Protein AF-A0A9P6JUE9-F1 (afdb_monomer_lite)

Sequence (230 aa):
MEAYFPLVAKSKSNTGKDTQETATQKRSSVTLTKSLATIDITMPQSLRSSLPSSVEVEDVAIQLLKTLSNPKNPITHSDIADRTQHYVAFSRGHQEAEERIDHTKYMAHREAKLKVQRDNIKSSESSNNQVLSGVKAYINGYLESTTDIEMKRVVTEGGGQIIGYPSSQCTHIITSRCLSGSKTHKMLTMKPSKVKVVKPDWVFDSLAKGKRQPERSYSLLRSRSTSDLY

pLDDT: mean 70.29, std 21.34, range [27.97, 94.94]

Organism: NCBI:txid179855

Secondary structure (DSSP, 8-state):
----------PPP-------------------------------GGGTTS--S---HHHHHHHHHHTTTSTT-TTTS--HHHHS-----TTS-S---SS---HHHHHHHHHHHHHHHHHHHHTT------TTTT-EEEE-S--SSS-HHHHHHHHHHTT-EEESS--TT--EEE-SSPPPHHHHHHHHHSTT---EEE-THHHHHHHHTTSPPPGGGGBSS----TTTT-

InterPro domains:
  IPR001357 BRCT domain [PF00533] (130-207)
  IPR001357 BRCT domain [PS50172] (127-220)
  IPR001357 BRCT domain [SM00292] (129-210)
  IPR036420 BRCT domain superfamily [G3DSA:3.40.50.10190] (109-221)
  IPR036420 BRCT domain superfamily [SSF52113] (125-220)

Structure (mmCIF, N/CA/C/O backbone):
data_AF-A0A9P6JUE9-F1
#
_entry.id   AF-A0A9P6JUE9-F1
#
loop_
_atom_site.group_PDB
_atom_site.id
_atom_site.type_symbol
_atom_site.label_atom_id
_atom_site.label_alt_id
_atom_site.label_comp_id
_atom_site.label_asym_id
_atom_site.label_entity_id
_atom_site.label_seq_id
_atom_site.pdbx_PDB_ins_code
_atom_site.Cartn_x
_atom_site.Cartn_y
_atom_site.Cartn_z
_atom_site.occupancy
_atom_site.B_iso_or_equiv
_atom_site.auth_seq_id
_atom_site.auth_comp_id
_atom_site.auth_asym_id
_atom_site.auth_atom_id
_atom_site.pdbx_PDB_model_num
ATOM 1 N N . MET A 1 1 ? -9.098 42.599 -35.333 1.00 38.12 1 MET A N 1
ATOM 2 C CA . MET A 1 1 ? -8.549 42.209 -36.648 1.00 38.12 1 MET A CA 1
ATOM 3 C C . MET A 1 1 ? -8.170 40.746 -36.570 1.00 38.12 1 MET A C 1
ATOM 5 O O . MET A 1 1 ? -7.679 40.312 -35.537 1.00 38.12 1 MET A O 1
ATOM 9 N N . GLU A 1 2 ? -8.573 40.008 -37.590 1.00 39.41 2 GLU A N 1
ATOM 10 C CA . GLU A 1 2 ? -8.948 38.594 -37.576 1.00 39.41 2 GLU A CA 1
ATOM 11 C C . GLU A 1 2 ? -7.783 37.615 -37.374 1.00 39.41 2 GLU A C 1
ATOM 13 O O . GLU A 1 2 ? -6.668 37.834 -37.840 1.00 39.41 2 GLU A O 1
ATOM 18 N N . ALA A 1 3 ? -8.073 36.506 -36.688 1.00 41.47 3 ALA A N 1
ATOM 19 C CA . ALA A 1 3 ? -7.179 35.365 -36.553 1.00 41.47 3 ALA A CA 1
ATOM 20 C C . ALA A 1 3 ? -7.265 34.488 -37.813 1.00 41.47 3 ALA A C 1
ATOM 22 O O . ALA A 1 3 ? -8.320 33.932 -38.118 1.00 41.47 3 ALA A O 1
ATOM 23 N N . TYR A 1 4 ? -6.150 34.349 -38.528 1.00 37.19 4 TYR A N 1
ATOM 24 C CA . TYR A 1 4 ? -6.032 33.483 -39.698 1.00 37.19 4 TYR A CA 1
ATOM 25 C C . TYR A 1 4 ? -5.532 32.096 -39.267 1.00 37.19 4 TYR A C 1
ATOM 27 O O . TYR A 1 4 ? -4.354 31.917 -38.963 1.00 37.19 4 TYR A O 1
ATOM 35 N N . PHE A 1 5 ? -6.429 31.108 -39.227 1.00 38.38 5 PHE A N 1
ATOM 36 C CA . PHE A 1 5 ? -6.071 29.691 -39.117 1.00 38.38 5 PHE A CA 1
ATOM 37 C C . PHE A 1 5 ? -6.138 29.046 -40.509 1.00 38.38 5 PHE A C 1
ATOM 39 O O . PHE A 1 5 ? -7.201 29.089 -41.133 1.00 38.38 5 PHE A O 1
ATOM 46 N N . PRO A 1 6 ? -5.067 28.410 -41.016 1.00 41.56 6 PRO A N 1
ATOM 47 C CA . PRO A 1 6 ? -5.156 27.644 -42.251 1.00 41.56 6 PRO A CA 1
ATOM 48 C C . PRO A 1 6 ? -5.877 26.308 -42.011 1.00 41.56 6 PRO A C 1
ATOM 50 O O . PRO A 1 6 ? -5.474 25.488 -41.184 1.00 41.56 6 PRO A O 1
ATOM 53 N N . LEU A 1 7 ? -6.955 26.093 -42.767 1.00 42.59 7 LEU A N 1
ATOM 54 C CA . LEU A 1 7 ? -7.705 24.842 -42.841 1.00 42.59 7 LEU A CA 1
ATOM 55 C C . LEU A 1 7 ? -6.865 23.768 -43.550 1.00 42.59 7 LEU A C 1
ATOM 57 O O . LEU A 1 7 ? -6.598 23.875 -44.745 1.00 42.59 7 LEU A O 1
ATOM 61 N N . VAL A 1 8 ? -6.494 22.703 -42.838 1.00 40.53 8 VAL A N 1
ATOM 62 C CA . VAL 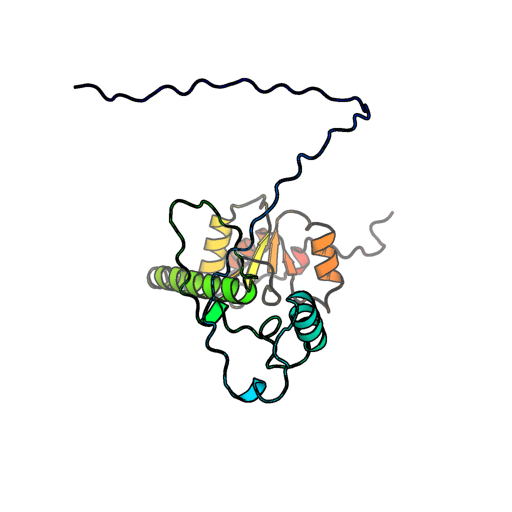A 1 8 ? -5.954 21.480 -43.451 1.00 40.53 8 VAL A CA 1
ATOM 63 C C . VAL A 1 8 ? -7.107 20.508 -43.692 1.00 40.53 8 VAL A C 1
ATOM 65 O O . VAL A 1 8 ? -7.786 20.074 -42.759 1.00 40.53 8 VAL A O 1
ATOM 68 N N . ALA A 1 9 ? -7.347 20.181 -44.961 1.00 41.25 9 ALA A N 1
ATOM 69 C CA . ALA A 1 9 ? -8.381 19.246 -45.384 1.00 41.25 9 ALA A CA 1
ATOM 70 C C . ALA A 1 9 ? -8.082 17.812 -44.904 1.00 41.25 9 ALA A C 1
ATOM 72 O O . ALA A 1 9 ? -6.972 17.302 -45.054 1.00 41.25 9 ALA A O 1
ATOM 73 N N . LYS A 1 10 ? -9.100 17.134 -44.359 1.00 37.81 10 LYS A N 1
ATOM 74 C CA . LYS A 1 10 ? -9.054 15.702 -44.026 1.00 37.81 10 LYS A CA 1
ATOM 75 C C . LYS A 1 10 ? -9.158 14.861 -45.300 1.00 37.81 10 LYS A C 1
ATOM 77 O O . LYS A 1 10 ? -10.208 14.838 -45.938 1.00 37.81 10 LYS A O 1
ATOM 82 N N . SER A 1 11 ? -8.107 14.109 -45.613 1.00 33.41 11 SER A N 1
ATOM 83 C CA . SER A 1 11 ? -8.186 12.982 -46.548 1.00 33.41 11 SER A CA 1
ATOM 84 C C . SER A 1 11 ? -8.764 11.758 -45.824 1.00 33.41 11 SER A C 1
ATOM 86 O O . SER A 1 11 ? -8.334 11.414 -44.721 1.00 33.41 11 SER A O 1
ATOM 88 N N . LYS A 1 12 ? -9.785 11.147 -46.432 1.00 34.94 12 LYS A N 1
ATOM 89 C CA . LYS A 1 12 ? -10.570 10.026 -45.903 1.00 34.94 12 LYS A CA 1
ATOM 90 C C . LYS A 1 12 ? -9.743 8.737 -45.849 1.00 34.94 12 LYS A C 1
ATOM 92 O O . LYS A 1 12 ? -9.004 8.419 -46.773 1.00 34.94 12 LYS A O 1
ATOM 97 N N . SER A 1 13 ? -9.948 7.976 -44.779 1.00 36.62 13 SER A N 1
ATOM 98 C CA . SER A 1 13 ? -9.553 6.574 -44.655 1.00 36.62 13 SER A CA 1
ATOM 99 C C . SER A 1 13 ? -10.200 5.726 -45.749 1.00 36.62 13 SER A C 1
ATOM 101 O O . SER A 1 13 ? -11.409 5.848 -45.956 1.00 36.62 13 SER A O 1
ATOM 103 N N . ASN A 1 14 ? -9.442 4.809 -46.355 1.00 30.34 14 ASN A N 1
ATOM 104 C CA . ASN A 1 14 ? -10.036 3.663 -47.030 1.00 30.34 14 ASN A CA 1
ATOM 105 C C . ASN A 1 14 ? -9.473 2.358 -46.462 1.00 30.34 14 ASN A C 1
ATOM 107 O O . ASN A 1 14 ? -8.275 2.088 -46.503 1.00 30.34 14 ASN A O 1
ATOM 111 N N . THR A 1 15 ? -10.386 1.594 -45.880 1.00 34.06 15 THR A N 1
ATOM 112 C CA . THR A 1 15 ? -10.268 0.206 -45.447 1.00 34.06 15 THR A CA 1
ATOM 113 C C . THR A 1 15 ? -10.550 -0.707 -46.637 1.00 34.06 15 THR A C 1
ATOM 115 O O . THR A 1 15 ? -11.583 -0.543 -47.280 1.00 34.06 15 THR A O 1
ATOM 118 N N . GLY A 1 16 ? -9.710 -1.709 -46.892 1.00 30.98 16 GLY A N 1
ATOM 119 C CA . GLY A 1 16 ? -10.031 -2.770 -47.851 1.00 30.98 16 GLY A CA 1
ATOM 120 C C . GLY A 1 16 ? -8.855 -3.704 -48.097 1.00 30.98 16 GLY A C 1
ATOM 121 O O . GLY A 1 16 ? -7.767 -3.246 -48.417 1.00 30.98 16 GLY A O 1
ATOM 122 N N . LYS A 1 17 ? -9.087 -4.994 -47.867 1.00 31.86 17 LYS A N 1
ATOM 123 C CA . LYS A 1 17 ? -8.131 -6.104 -47.854 1.00 31.86 17 LYS A CA 1
ATOM 124 C C . LYS A 1 17 ? -7.875 -6.708 -49.244 1.00 31.86 17 LYS A C 1
ATOM 126 O O . LYS A 1 17 ? -8.715 -6.589 -50.127 1.00 31.86 17 LYS A O 1
ATOM 131 N N . ASP A 1 18 ? -6.767 -7.454 -49.284 1.00 30.94 18 ASP A N 1
ATOM 132 C CA . ASP A 1 18 ? -6.418 -8.620 -50.115 1.00 30.94 18 ASP A CA 1
ATOM 133 C C . ASP A 1 18 ? -6.189 -8.433 -51.623 1.00 30.94 18 ASP A C 1
ATOM 135 O O . ASP A 1 18 ? -7.111 -8.185 -52.392 1.00 30.94 18 ASP A O 1
ATOM 139 N N . THR A 1 19 ? -4.954 -8.700 -52.073 1.00 27.97 19 THR A N 1
ATOM 140 C CA . THR A 1 19 ? -4.580 -9.900 -52.862 1.00 27.97 19 THR A CA 1
ATOM 141 C C . THR A 1 19 ? -3.086 -9.835 -53.222 1.00 27.97 19 THR A C 1
ATOM 143 O O . THR A 1 19 ? -2.543 -8.767 -53.492 1.00 27.97 19 THR A O 1
ATOM 146 N N . GLN A 1 20 ? -2.405 -10.982 -53.156 1.00 41.38 20 GLN A N 1
ATOM 147 C CA . GLN A 1 20 ? -1.007 -11.161 -53.551 1.00 41.38 20 GLN A CA 1
ATOM 148 C C . GLN A 1 20 ? -0.834 -10.984 -55.063 1.00 41.38 20 GLN A C 1
ATOM 150 O O . GLN A 1 20 ? -1.512 -11.659 -55.828 1.00 41.38 20 GLN A O 1
ATOM 155 N N . GLU A 1 21 ? 0.148 -10.187 -55.482 1.00 28.33 21 GLU A N 1
ATOM 156 C CA . GLU A 1 21 ? 0.751 -10.330 -56.806 1.00 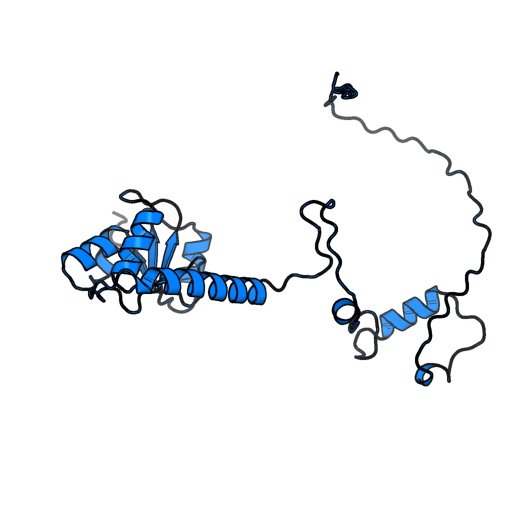28.33 21 GLU A CA 1
ATOM 157 C C . GLU A 1 21 ? 2.232 -9.938 -56.766 1.00 28.33 21 GLU A C 1
ATOM 159 O O . GLU A 1 21 ? 2.641 -8.898 -56.248 1.00 28.33 21 GLU A O 1
ATOM 164 N N . THR A 1 22 ? 3.049 -10.852 -57.272 1.00 40.03 22 THR A N 1
ATOM 165 C CA . THR A 1 22 ? 4.491 -10.747 -57.454 1.00 40.03 22 THR A CA 1
ATOM 166 C C . THR A 1 22 ? 4.815 -9.732 -58.546 1.00 40.03 22 THR A C 1
ATOM 168 O O . THR A 1 22 ? 4.424 -9.934 -59.692 1.00 40.03 22 THR A O 1
ATOM 171 N N . ALA A 1 23 ? 5.597 -8.696 -58.239 1.00 29.95 23 ALA A N 1
ATOM 172 C CA . ALA A 1 23 ? 6.206 -7.861 -59.269 1.00 29.95 23 ALA A CA 1
ATOM 173 C C . ALA A 1 23 ? 7.561 -7.304 -58.818 1.00 29.95 23 ALA A C 1
ATOM 175 O O . ALA A 1 23 ? 7.691 -6.472 -57.923 1.00 29.95 23 ALA A O 1
ATOM 176 N N . THR A 1 24 ? 8.580 -7.807 -59.495 1.00 42.56 24 THR A N 1
ATOM 177 C CA . THR A 1 24 ? 9.963 -7.354 -59.569 1.00 42.56 24 THR A CA 1
ATOM 178 C C . THR A 1 24 ? 10.031 -5.848 -59.851 1.00 42.56 24 THR A C 1
ATOM 180 O O . THR A 1 24 ? 9.585 -5.397 -60.905 1.00 42.56 24 THR A O 1
ATOM 183 N N . GLN A 1 25 ? 10.654 -5.061 -58.968 1.00 35.97 25 GLN A N 1
ATOM 184 C CA . GLN A 1 25 ? 11.041 -3.680 -59.275 1.00 35.97 25 GLN A CA 1
ATOM 185 C C . GLN A 1 25 ? 12.538 -3.462 -59.045 1.00 35.97 25 GLN A C 1
ATOM 187 O O . GLN A 1 25 ? 13.071 -3.611 -57.947 1.00 35.97 25 GLN A O 1
ATOM 192 N N . LYS A 1 26 ? 13.202 -3.129 -60.158 1.00 31.34 26 LYS A N 1
ATOM 193 C CA . LYS A 1 26 ? 14.599 -2.711 -60.296 1.00 31.34 26 LYS A CA 1
ATOM 194 C C . LYS A 1 26 ? 14.987 -1.701 -59.213 1.00 31.34 26 LYS A C 1
ATOM 196 O O . LYS A 1 26 ? 14.487 -0.579 -59.203 1.00 31.34 26 LYS A O 1
ATOM 201 N N . ARG A 1 27 ? 15.954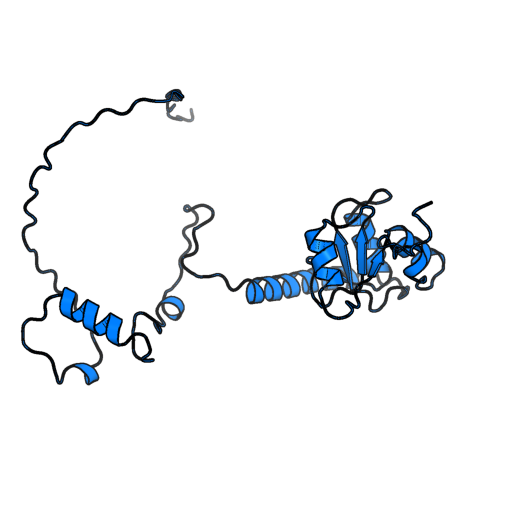 -2.067 -58.369 1.00 30.05 27 ARG A N 1
ATOM 202 C CA . ARG A 1 27 ? 16.708 -1.102 -57.562 1.00 30.05 27 ARG A CA 1
ATOM 203 C C . ARG A 1 27 ? 17.651 -0.328 -58.480 1.00 30.05 27 ARG A C 1
ATOM 205 O O . ARG A 1 27 ? 18.565 -0.900 -59.068 1.00 30.05 27 ARG A O 1
ATOM 212 N N . SER A 1 28 ? 17.414 0.972 -58.584 1.00 31.19 28 SER A N 1
ATOM 213 C CA . SER A 1 28 ? 18.362 1.954 -59.097 1.00 31.19 28 SER A CA 1
ATOM 214 C C . SER A 1 28 ? 19.638 1.923 -58.253 1.00 31.19 28 SER A C 1
ATOM 216 O O . SER A 1 28 ? 19.590 2.111 -57.036 1.00 31.19 28 SER A O 1
ATOM 218 N N . SER A 1 29 ? 20.775 1.677 -58.897 1.00 31.64 29 SER A N 1
ATOM 219 C CA . SER A 1 29 ? 22.102 1.765 -58.296 1.00 31.64 29 SER A CA 1
ATOM 220 C C . SER A 1 29 ? 22.415 3.218 -57.940 1.00 31.64 29 SER A C 1
ATOM 222 O O . SER A 1 29 ? 22.657 4.036 -58.827 1.00 31.64 29 SER A O 1
ATOM 224 N N . VAL A 1 30 ? 22.409 3.539 -56.648 1.00 30.97 30 VAL A N 1
ATOM 225 C CA . VAL A 1 30 ? 22.961 4.796 -56.133 1.00 30.97 30 VAL A CA 1
ATOM 226 C C . VAL A 1 30 ? 24.396 4.515 -55.709 1.00 30.97 30 VAL A C 1
ATOM 228 O O . VAL A 1 30 ? 24.647 3.850 -54.707 1.00 30.97 30 VAL A O 1
ATOM 231 N N . THR A 1 31 ? 25.336 4.985 -56.520 1.00 28.39 31 THR A N 1
ATOM 232 C CA . THR A 1 31 ? 26.769 4.944 -56.236 1.00 28.39 31 THR A CA 1
ATOM 233 C C . THR A 1 31 ? 27.071 5.943 -55.123 1.00 28.39 31 THR A C 1
ATOM 235 O O . THR A 1 31 ? 26.999 7.151 -55.338 1.00 28.39 31 THR A O 1
ATOM 238 N N . LEU A 1 32 ? 27.385 5.451 -53.924 1.00 30.41 32 LEU A N 1
ATOM 239 C CA . LEU A 1 32 ? 27.807 6.297 -52.811 1.00 30.41 32 LEU A CA 1
ATOM 240 C C . LEU A 1 32 ? 29.303 6.605 -52.968 1.00 30.41 32 LEU A C 1
ATOM 242 O O . LEU A 1 32 ? 30.157 5.732 -52.815 1.00 30.41 32 LEU A O 1
ATOM 246 N N . THR A 1 33 ? 29.628 7.847 -53.311 1.00 33.12 33 THR A N 1
ATOM 247 C CA . THR A 1 33 ? 31.005 8.347 -53.342 1.00 33.12 33 THR A CA 1
ATOM 248 C C . THR A 1 33 ? 31.560 8.421 -51.918 1.00 33.12 33 THR A C 1
ATOM 250 O O . THR A 1 33 ? 30.966 9.075 -51.060 1.00 33.12 33 THR A O 1
ATOM 253 N N . LYS A 1 34 ? 32.702 7.766 -51.665 1.00 36.50 34 LYS A N 1
ATOM 254 C CA . LYS A 1 34 ? 33.455 7.840 -50.401 1.00 36.50 34 LYS A CA 1
ATOM 255 C C . LYS A 1 34 ? 33.811 9.300 -50.084 1.00 36.50 34 LYS A C 1
ATOM 257 O O . LYS A 1 34 ? 34.663 9.880 -50.750 1.00 36.50 34 LYS A O 1
ATOM 262 N N . SER A 1 35 ? 33.201 9.864 -49.044 1.00 35.00 35 SER A N 1
ATOM 263 C CA . SER A 1 35 ? 33.691 11.069 -48.371 1.00 35.00 35 SER A CA 1
ATOM 264 C C . SER A 1 35 ? 34.222 10.658 -46.999 1.00 35.00 35 SER A C 1
ATOM 266 O O . SER A 1 35 ? 33.475 10.172 -46.151 1.00 35.00 35 SER A O 1
ATOM 268 N N . LEU A 1 36 ? 35.539 10.774 -46.825 1.00 39.53 36 LEU A N 1
ATOM 269 C CA . LEU A 1 36 ? 36.237 10.580 -45.557 1.00 39.53 36 LEU A CA 1
ATOM 270 C C . LEU A 1 36 ? 35.955 11.787 -44.657 1.00 39.53 36 LEU A C 1
ATOM 272 O O . LEU A 1 36 ? 36.619 12.813 -44.768 1.00 39.53 36 LEU A O 1
ATOM 276 N N . ALA A 1 37 ? 34.981 11.661 -43.760 1.00 33.22 37 ALA A N 1
ATOM 277 C CA . ALA A 1 37 ? 34.926 12.498 -42.572 1.00 33.22 37 ALA A CA 1
ATOM 278 C C . ALA A 1 37 ? 35.664 11.759 -41.450 1.00 33.22 37 ALA A C 1
ATOM 280 O O . ALA A 1 37 ? 35.142 10.812 -40.861 1.00 33.22 37 ALA A O 1
ATOM 281 N N . THR A 1 38 ? 36.905 12.167 -41.191 1.00 32.31 38 THR A N 1
ATOM 282 C CA . THR A 1 38 ? 37.666 11.749 -40.012 1.00 32.31 38 THR A CA 1
ATOM 283 C C . THR A 1 38 ? 36.948 12.278 -38.774 1.00 32.31 38 THR A C 1
ATOM 285 O O . THR A 1 38 ? 36.953 13.477 -38.509 1.00 32.31 38 THR A O 1
ATOM 288 N N . ILE A 1 39 ? 36.291 11.390 -38.032 1.00 34.47 39 ILE A N 1
ATOM 289 C CA . ILE A 1 39 ? 35.815 11.681 -36.682 1.00 34.47 39 ILE A CA 1
ATOM 290 C C . ILE A 1 39 ? 36.990 11.367 -35.757 1.00 34.47 39 ILE A C 1
ATOM 292 O O . ILE A 1 39 ? 37.324 10.198 -35.562 1.00 34.47 39 ILE A O 1
ATOM 296 N N . ASP A 1 40 ? 37.630 12.402 -35.214 1.00 31.36 40 ASP A N 1
ATOM 297 C CA . ASP A 1 40 ? 38.671 12.255 -34.195 1.00 31.36 40 ASP A CA 1
ATOM 298 C C . ASP A 1 40 ? 38.038 11.781 -32.883 1.00 31.36 40 ASP A C 1
ATOM 300 O O . ASP A 1 40 ? 37.674 12.552 -31.994 1.00 31.36 40 ASP A O 1
ATOM 304 N N . ILE A 1 41 ? 37.876 10.466 -32.768 1.00 37.44 41 ILE A N 1
ATOM 305 C CA . ILE A 1 41 ? 37.568 9.819 -31.502 1.00 37.44 41 ILE A CA 1
ATOM 306 C C . ILE A 1 41 ? 38.897 9.663 -30.763 1.00 37.44 41 ILE A C 1
ATOM 308 O O . ILE A 1 41 ? 39.667 8.740 -31.034 1.00 37.44 41 ILE A O 1
ATOM 312 N N . THR A 1 42 ? 39.182 10.572 -29.829 1.00 35.28 42 THR A N 1
ATOM 313 C CA . THR A 1 42 ? 40.326 10.454 -28.914 1.00 35.28 42 THR A CA 1
ATOM 314 C C . THR A 1 42 ? 40.155 9.206 -28.046 1.00 35.28 42 THR A C 1
ATOM 316 O O . THR A 1 42 ? 39.509 9.227 -27.000 1.00 35.28 42 THR A O 1
ATOM 319 N N . MET A 1 43 ? 40.717 8.093 -28.514 1.00 40.03 43 MET A N 1
ATOM 320 C CA . MET A 1 43 ? 40.795 6.818 -27.805 1.00 40.03 43 MET A CA 1
ATOM 321 C C . MET A 1 43 ? 41.985 6.823 -26.832 1.00 40.03 43 MET A C 1
ATOM 323 O O . MET A 1 43 ? 43.053 7.343 -27.173 1.00 40.03 43 MET A O 1
ATOM 327 N N . PRO A 1 44 ? 41.853 6.238 -25.627 1.00 42.75 44 PRO A N 1
ATOM 328 C CA . PRO A 1 44 ? 42.959 6.146 -24.681 1.00 42.75 44 PRO A CA 1
ATOM 329 C C . PRO A 1 44 ? 44.114 5.323 -25.277 1.00 42.75 44 PRO A C 1
ATOM 331 O O . PRO A 1 44 ? 43.923 4.223 -25.794 1.00 42.75 44 PRO A O 1
ATOM 334 N N . GLN A 1 45 ? 45.333 5.863 -25.181 1.00 48.75 45 GLN A N 1
ATOM 335 C CA . GLN A 1 45 ? 46.550 5.363 -25.845 1.00 48.75 45 GLN A CA 1
ATOM 336 C C . GLN A 1 45 ? 46.930 3.903 -25.520 1.00 48.75 45 GLN A C 1
ATOM 338 O O . GLN A 1 45 ? 47.736 3.310 -26.235 1.00 48.75 45 GLN A O 1
ATOM 343 N N . SER A 1 46 ? 46.347 3.295 -24.484 1.00 44.81 46 SER A N 1
ATOM 344 C CA . SER A 1 46 ? 46.696 1.949 -24.011 1.00 44.81 46 SER A CA 1
ATOM 345 C C . SER A 1 46 ? 46.240 0.798 -24.918 1.00 44.81 46 SER A C 1
ATOM 347 O O . SER A 1 46 ? 46.624 -0.341 -24.669 1.00 44.81 46 SER A O 1
ATOM 349 N N . LEU A 1 47 ? 45.472 1.074 -25.979 1.00 46.03 47 LEU A N 1
ATOM 350 C CA . LEU A 1 47 ? 45.060 0.089 -26.994 1.00 46.03 47 LEU A CA 1
ATOM 351 C C . LEU A 1 47 ? 45.764 0.272 -28.353 1.00 46.03 47 LEU A C 1
ATOM 353 O O . LEU A 1 47 ? 45.481 -0.460 -29.297 1.00 46.03 47 LEU A O 1
ATOM 357 N N . ARG A 1 48 ? 46.683 1.241 -28.477 1.00 46.19 48 ARG A N 1
ATOM 358 C CA . ARG A 1 48 ? 47.276 1.627 -29.771 1.00 46.19 48 ARG A CA 1
ATOM 359 C C . ARG A 1 48 ? 48.478 0.775 -30.197 1.00 46.19 48 ARG A C 1
ATOM 361 O O . ARG A 1 48 ? 48.937 0.911 -31.325 1.00 46.19 48 ARG A O 1
ATOM 368 N N . SER A 1 49 ? 49.007 -0.086 -29.328 1.00 43.41 49 SER A N 1
ATOM 369 C CA . SER A 1 49 ? 50.271 -0.796 -29.580 1.00 43.41 49 SER A CA 1
ATOM 370 C C . SER A 1 49 ? 50.157 -2.044 -30.462 1.00 43.41 49 SER A C 1
ATOM 372 O O . SER A 1 49 ? 51.173 -2.685 -30.718 1.00 43.41 49 SER A O 1
ATOM 374 N N . SER A 1 50 ? 48.972 -2.390 -30.970 1.00 53.59 50 SER A N 1
ATOM 375 C CA . SER A 1 50 ? 48.835 -3.548 -31.856 1.00 53.59 50 SER A CA 1
ATOM 376 C C . SER A 1 50 ? 47.675 -3.432 -32.850 1.00 53.59 50 SER A C 1
ATOM 378 O O . SER A 1 50 ? 46.725 -4.192 -32.720 1.00 53.59 50 SER A O 1
ATOM 380 N N . LEU A 1 51 ? 47.717 -2.533 -33.843 1.00 46.47 51 LEU A N 1
ATOM 381 C CA . LEU A 1 51 ? 46.932 -2.719 -35.080 1.00 46.47 51 LEU A CA 1
ATOM 382 C C . LEU A 1 51 ? 47.616 -2.085 -36.319 1.00 46.47 51 LEU A C 1
ATOM 384 O O . LEU A 1 51 ? 48.189 -1.000 -36.202 1.00 46.47 51 LEU A O 1
ATOM 388 N N . PRO A 1 52 ? 47.569 -2.757 -37.491 1.00 51.69 52 PRO A N 1
ATOM 389 C CA . PRO A 1 52 ? 48.137 -2.297 -38.763 1.00 51.69 52 PRO A CA 1
ATOM 390 C C . PRO A 1 52 ? 47.273 -1.234 -39.476 1.00 51.69 52 PRO A C 1
ATOM 392 O O . PRO A 1 52 ? 46.122 -0.996 -39.127 1.00 51.69 52 PRO A O 1
ATOM 395 N N . SER A 1 53 ? 47.853 -0.588 -40.492 1.00 58.22 53 SER A N 1
ATOM 396 C CA . SER A 1 53 ? 47.452 0.693 -41.112 1.00 58.22 53 SER A CA 1
ATOM 397 C C . SER A 1 53 ? 46.160 0.725 -41.952 1.00 58.22 53 SER A C 1
ATOM 399 O O . SER A 1 53 ? 45.846 1.759 -42.543 1.00 58.22 53 SER A O 1
ATOM 401 N N . SER A 1 54 ? 45.377 -0.349 -42.004 1.00 60.03 54 SER A N 1
ATOM 402 C CA . SER A 1 54 ? 44.020 -0.329 -42.563 1.00 60.03 54 SER A CA 1
ATOM 403 C C . SER A 1 54 ? 43.219 -1.452 -41.930 1.00 60.03 54 SER A C 1
ATOM 405 O O . SER A 1 54 ? 43.554 -2.620 -42.102 1.00 60.03 54 SER A O 1
ATOM 407 N N . VAL A 1 55 ? 42.205 -1.089 -41.151 1.00 58.47 55 VAL A N 1
ATOM 408 C CA . VAL A 1 55 ? 41.311 -2.041 -40.494 1.00 58.47 55 VAL A CA 1
ATOM 409 C C . VAL A 1 55 ? 39.928 -1.769 -41.054 1.00 58.47 55 VAL A C 1
ATOM 411 O O . VAL A 1 55 ? 39.394 -0.672 -40.876 1.00 58.47 55 VAL A O 1
ATOM 414 N N . GLU A 1 56 ? 39.383 -2.739 -41.780 1.00 70.25 56 GLU A N 1
ATOM 415 C CA . GLU A 1 56 ? 38.015 -2.669 -42.279 1.00 70.25 56 GLU A CA 1
ATOM 416 C C . GLU A 1 56 ? 37.057 -2.584 -41.080 1.00 70.25 56 GLU A C 1
ATOM 418 O O . GLU A 1 56 ? 37.265 -3.212 -40.038 1.00 70.25 56 GLU A O 1
ATOM 423 N N . VAL A 1 57 ? 36.006 -1.769 -41.197 1.00 69.75 57 VAL A N 1
ATOM 424 C CA . VAL A 1 57 ? 35.072 -1.468 -40.090 1.00 69.75 57 VAL A CA 1
ATOM 425 C C . VAL A 1 57 ? 34.429 -2.747 -39.525 1.00 69.75 57 VAL A C 1
ATOM 427 O O . VAL A 1 57 ? 34.100 -2.821 -38.339 1.00 69.75 57 VAL A O 1
ATOM 430 N N . GLU A 1 58 ? 34.308 -3.778 -40.362 1.00 71.50 58 GLU A N 1
ATOM 431 C CA . GLU A 1 58 ? 33.802 -5.104 -40.008 1.00 71.50 58 GLU A CA 1
ATOM 432 C C . GLU A 1 58 ? 34.717 -5.841 -39.020 1.00 71.50 58 GLU A C 1
ATOM 434 O O . GLU A 1 58 ? 34.226 -6.416 -38.047 1.00 71.50 58 GLU A O 1
ATOM 439 N N . ASP A 1 59 ? 36.039 -5.755 -39.185 1.00 76.56 59 ASP A N 1
ATOM 440 C CA . ASP A 1 59 ? 37.000 -6.421 -38.299 1.00 76.56 59 ASP A CA 1
ATOM 441 C C . ASP A 1 59 ? 36.995 -5.798 -36.901 1.00 76.56 59 ASP A C 1
ATOM 443 O O . ASP A 1 59 ? 37.029 -6.507 -35.889 1.00 76.56 59 ASP A O 1
ATOM 447 N N . VAL A 1 60 ? 36.853 -4.470 -36.831 1.00 79.31 60 VAL A N 1
ATOM 448 C CA . VAL A 1 60 ? 36.688 -3.742 -35.565 1.00 79.31 60 VAL A CA 1
ATOM 449 C C . VAL A 1 60 ? 35.398 -4.171 -34.864 1.00 79.31 60 VAL A C 1
ATOM 451 O O . VAL A 1 60 ? 35.413 -4.455 -33.664 1.00 79.31 60 VAL A O 1
ATOM 454 N N . ALA A 1 61 ? 34.285 -4.270 -35.598 1.00 81.19 61 ALA A N 1
ATOM 455 C CA . ALA A 1 61 ? 33.003 -4.701 -35.044 1.00 81.19 61 ALA A CA 1
ATOM 456 C C . ALA A 1 61 ? 33.061 -6.147 -34.519 1.00 81.19 61 ALA A C 1
ATOM 458 O O . ALA A 1 61 ? 32.614 -6.427 -33.404 1.00 81.19 61 ALA A O 1
ATOM 459 N N . ILE A 1 62 ? 33.677 -7.061 -35.272 1.00 82.88 62 ILE A N 1
ATOM 460 C CA . ILE A 1 62 ? 33.866 -8.459 -34.863 1.00 82.88 62 ILE A CA 1
ATOM 461 C C . ILE A 1 62 ? 34.748 -8.543 -33.609 1.00 82.88 62 ILE A C 1
ATOM 463 O O . ILE A 1 62 ? 34.463 -9.320 -32.694 1.00 82.88 62 ILE A O 1
ATOM 467 N N . GLN A 1 63 ? 35.806 -7.739 -33.528 1.00 81.81 63 GLN A N 1
ATOM 468 C CA . GLN A 1 63 ? 36.700 -7.714 -32.372 1.00 81.81 63 GLN A CA 1
ATOM 469 C C . GLN A 1 63 ? 36.028 -7.125 -31.120 1.00 81.81 63 GLN A C 1
ATOM 471 O O . GLN A 1 63 ? 36.242 -7.623 -30.009 1.00 81.81 63 GLN A O 1
ATOM 476 N N . LEU A 1 64 ? 35.143 -6.139 -31.285 1.00 79.12 64 LEU A N 1
ATOM 477 C CA . LEU A 1 64 ? 34.306 -5.612 -30.204 1.00 79.12 64 LEU A CA 1
ATOM 478 C C . LEU A 1 64 ? 33.291 -6.650 -29.701 1.00 79.12 64 LEU A C 1
ATOM 480 O O . LEU A 1 64 ? 33.133 -6.816 -28.492 1.00 79.12 64 LEU A O 1
ATOM 484 N N . LEU A 1 65 ? 32.663 -7.416 -30.596 1.00 83.94 65 LEU A N 1
ATOM 485 C CA . LEU A 1 65 ? 31.735 -8.492 -30.219 1.00 83.94 65 LEU A CA 1
ATOM 486 C C . LEU A 1 65 ? 32.436 -9.674 -29.526 1.00 83.94 65 LEU A C 1
ATOM 488 O O . LEU A 1 65 ? 31.840 -10.353 -28.693 1.00 83.94 65 LEU A O 1
ATOM 492 N N . LYS A 1 66 ? 33.722 -9.910 -29.801 1.00 86.44 66 LYS A N 1
ATOM 493 C CA . LYS A 1 66 ? 34.512 -10.941 -29.102 1.00 86.44 66 LYS A CA 1
ATOM 494 C C . LYS A 1 66 ? 34.858 -10.569 -27.660 1.00 86.44 66 LYS A C 1
ATOM 496 O O . LYS A 1 66 ? 35.177 -11.446 -26.863 1.00 86.44 66 LYS A O 1
ATOM 501 N N . THR A 1 67 ? 34.799 -9.287 -27.305 1.00 85.75 67 THR A N 1
ATOM 502 C CA . THR A 1 67 ? 35.232 -8.788 -25.991 1.00 85.75 67 THR A CA 1
ATOM 503 C C . THR A 1 67 ? 34.064 -8.421 -25.074 1.00 85.75 67 THR A C 1
ATOM 505 O O . THR A 1 67 ? 34.265 -7.689 -24.112 1.00 85.75 67 THR A O 1
ATOM 508 N N . LEU A 1 68 ? 32.835 -8.893 -25.333 1.00 82.50 68 LEU A N 1
ATOM 509 C CA . LEU A 1 68 ? 31.613 -8.474 -24.609 1.00 82.50 68 LEU A CA 1
ATOM 510 C C . LEU A 1 68 ? 31.655 -8.708 -23.090 1.00 82.50 68 LEU A C 1
ATOM 512 O O . LEU A 1 68 ? 31.061 -7.939 -22.341 1.00 82.50 68 LEU A O 1
ATOM 516 N N . SER A 1 69 ? 32.381 -9.730 -22.631 1.00 84.31 69 SER A N 1
ATOM 517 C CA . SER A 1 69 ? 32.564 -10.010 -21.198 1.00 84.31 69 SER A CA 1
ATOM 518 C C . SER A 1 69 ? 33.618 -9.130 -20.516 1.00 84.31 69 SER A C 1
ATOM 520 O O . SER A 1 69 ? 33.765 -9.193 -19.298 1.00 84.31 69 SER A O 1
ATOM 522 N N . ASN A 1 70 ? 34.403 -8.363 -21.278 1.00 85.31 70 ASN A N 1
ATOM 523 C CA . ASN A 1 70 ? 35.490 -7.558 -20.734 1.00 85.31 70 ASN A CA 1
ATOM 524 C C . ASN A 1 70 ? 34.933 -6.232 -20.182 1.00 85.31 70 ASN A C 1
ATOM 526 O O . ASN A 1 70 ? 34.268 -5.519 -20.933 1.00 85.31 70 ASN A O 1
ATOM 530 N N . PRO A 1 71 ? 35.257 -5.835 -18.935 1.00 84.12 71 PRO A N 1
ATOM 531 C CA . PRO A 1 71 ? 34.773 -4.587 -18.332 1.00 84.12 71 PRO A CA 1
ATOM 532 C C . PRO A 1 71 ? 35.182 -3.316 -19.090 1.00 84.12 71 PRO A C 1
ATOM 534 O O . PRO A 1 71 ? 34.609 -2.258 -18.861 1.00 84.12 71 PRO A O 1
ATOM 537 N N . LYS A 1 72 ? 36.172 -3.396 -19.988 1.00 81.44 72 LYS A N 1
ATOM 538 C CA . LYS A 1 72 ? 36.586 -2.282 -20.855 1.00 81.44 72 LYS A CA 1
ATOM 539 C C . LYS A 1 72 ? 35.821 -2.211 -22.183 1.00 81.44 72 LYS A C 1
ATOM 541 O O . LYS A 1 72 ? 36.158 -1.374 -23.016 1.00 81.44 72 LYS A O 1
ATOM 546 N N . ASN A 1 73 ? 34.845 -3.090 -22.422 1.00 84.38 73 ASN A N 1
ATOM 547 C CA . ASN A 1 73 ? 34.082 -3.076 -23.663 1.00 84.38 73 ASN A CA 1
ATOM 548 C C . ASN A 1 73 ? 33.066 -1.921 -23.664 1.00 84.38 73 ASN A C 1
ATOM 550 O O . ASN A 1 73 ? 32.161 -1.907 -22.824 1.00 84.38 73 ASN A O 1
ATOM 554 N N . PRO A 1 74 ? 33.158 -0.985 -24.625 1.00 80.12 74 PRO A N 1
ATOM 555 C CA . PRO A 1 74 ? 32.258 0.161 -24.688 1.00 80.12 74 PRO A CA 1
ATOM 556 C C . PRO A 1 74 ? 30.807 -0.209 -25.028 1.00 80.12 74 PRO A C 1
ATOM 558 O O . PRO A 1 74 ? 29.935 0.636 -24.863 1.00 80.12 74 PRO A O 1
ATOM 561 N N . ILE A 1 75 ? 30.533 -1.431 -25.505 1.00 78.94 75 ILE A N 1
ATOM 562 C CA . ILE A 1 75 ? 29.184 -1.900 -25.859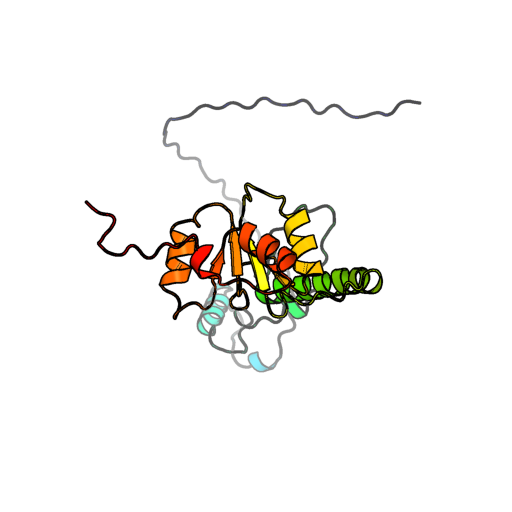 1.00 78.94 75 ILE A CA 1
ATOM 563 C C . ILE A 1 75 ? 28.410 -2.366 -24.619 1.00 78.94 75 ILE A C 1
ATOM 565 O O . ILE A 1 75 ? 27.234 -2.049 -24.478 1.00 78.94 75 ILE A O 1
ATOM 569 N N . THR A 1 76 ? 29.043 -3.120 -23.716 1.00 79.38 76 THR A N 1
ATOM 570 C CA . THR A 1 76 ? 28.368 -3.731 -22.552 1.00 79.38 76 THR A CA 1
ATOM 571 C C . THR A 1 76 ? 28.563 -2.956 -21.255 1.00 79.38 76 THR A C 1
ATOM 573 O O . THR A 1 76 ? 27.737 -3.070 -20.352 1.00 79.38 76 THR A O 1
ATOM 576 N N . HIS A 1 77 ? 29.618 -2.144 -21.167 1.00 77.19 77 HIS A N 1
ATOM 577 C CA . HIS A 1 77 ? 29.979 -1.380 -19.971 1.00 77.19 77 HIS A CA 1
ATOM 578 C C . HIS A 1 77 ? 30.121 0.120 -20.261 1.00 77.19 77 HIS A C 1
ATOM 580 O O . HIS A 1 77 ? 30.918 0.807 -19.628 1.00 77.19 77 HIS A O 1
ATOM 586 N N . SER A 1 78 ? 29.357 0.628 -21.233 1.00 80.38 78 SER A N 1
ATOM 587 C CA . SER A 1 78 ? 29.300 2.059 -21.532 1.00 80.38 78 SER A CA 1
ATOM 588 C C . SER A 1 78 ? 28.760 2.849 -20.338 1.00 80.38 78 SER A C 1
ATOM 590 O O . SER A 1 78 ? 27.663 2.563 -19.862 1.00 80.38 78 SER A O 1
ATOM 592 N N . ASP A 1 79 ? 29.481 3.885 -19.916 1.00 76.00 79 ASP A N 1
ATOM 593 C CA . ASP A 1 79 ? 29.020 4.915 -18.972 1.00 76.00 79 ASP A CA 1
ATOM 594 C C . ASP A 1 79 ? 28.315 6.080 -19.693 1.00 76.00 79 ASP A C 1
ATOM 596 O O . ASP A 1 79 ? 28.078 7.143 -19.118 1.00 76.00 79 ASP A O 1
ATOM 600 N N . ILE A 1 80 ? 27.985 5.896 -20.980 1.00 77.38 80 ILE A N 1
ATOM 601 C CA . ILE A 1 80 ? 27.416 6.941 -21.832 1.00 77.38 80 ILE A CA 1
ATOM 602 C C . ILE A 1 80 ? 26.165 7.558 -21.206 1.00 77.38 80 ILE A C 1
ATOM 604 O O . ILE A 1 80 ? 26.049 8.776 -21.213 1.00 77.38 80 ILE A O 1
ATOM 608 N N . ALA A 1 81 ? 25.300 6.742 -20.597 1.00 69.69 81 ALA A N 1
ATOM 609 C CA . ALA A 1 81 ? 24.078 7.189 -19.935 1.00 69.69 81 ALA A CA 1
ATOM 610 C C . ALA A 1 81 ? 24.357 8.144 -18.760 1.00 69.69 81 ALA A C 1
ATOM 612 O O . ALA A 1 81 ? 23.665 9.149 -18.608 1.00 69.69 81 ALA A O 1
ATOM 613 N N . ASP A 1 82 ? 25.410 7.880 -17.981 1.00 76.56 82 ASP A N 1
ATOM 614 C CA . ASP A 1 82 ? 25.791 8.704 -16.829 1.00 76.56 82 ASP A CA 1
ATOM 615 C C . ASP A 1 82 ? 26.415 10.041 -17.264 1.00 76.56 82 ASP A C 1
ATOM 617 O O . ASP A 1 82 ? 26.294 11.055 -16.573 1.00 76.56 82 ASP A O 1
ATOM 621 N N . ARG A 1 83 ? 27.083 10.058 -18.425 1.00 75.81 83 ARG A N 1
ATOM 622 C CA . ARG A 1 83 ? 27.763 11.245 -18.967 1.00 75.81 83 ARG A CA 1
ATOM 623 C C . ARG A 1 83 ? 26.870 12.100 -19.870 1.00 75.81 83 ARG A C 1
ATOM 625 O O . ARG A 1 83 ? 27.180 13.273 -20.095 1.00 75.81 83 ARG A O 1
ATOM 632 N N . THR A 1 84 ? 25.788 11.550 -20.415 1.00 77.56 84 THR A N 1
ATOM 633 C CA . THR A 1 84 ? 24.876 12.295 -21.287 1.00 77.56 84 THR A CA 1
ATOM 634 C C . THR A 1 84 ? 23.935 13.185 -20.486 1.00 77.56 84 THR A C 1
ATOM 636 O O . THR A 1 84 ? 23.175 12.718 -19.642 1.00 77.56 84 THR A O 1
ATOM 639 N N . GLN A 1 85 ? 23.925 14.484 -20.798 1.00 74.06 85 GLN A N 1
ATOM 640 C CA . GLN A 1 85 ? 22.857 15.369 -20.344 1.00 74.06 85 GLN A CA 1
ATOM 641 C C . GLN A 1 85 ? 21.578 15.046 -21.117 1.00 74.06 85 GLN A C 1
ATOM 643 O O . GLN A 1 85 ? 21.425 15.411 -22.283 1.00 74.06 85 GLN A O 1
ATOM 648 N N . HIS A 1 86 ? 20.652 14.356 -20.458 1.00 66.00 86 HIS A N 1
ATOM 649 C CA . HIS A 1 86 ? 19.343 14.050 -21.022 1.00 66.00 86 HIS A CA 1
ATOM 650 C C . HIS A 1 86 ? 18.482 15.313 -21.089 1.00 66.00 86 HIS A C 1
ATOM 652 O O . HIS A 1 86 ? 17.942 15.770 -20.081 1.00 66.00 86 HIS A O 1
ATOM 658 N N . TYR A 1 87 ? 18.336 15.881 -22.286 1.00 67.06 87 TYR A N 1
ATOM 659 C CA . TYR A 1 87 ? 17.374 16.951 -22.539 1.00 67.06 87 TYR A CA 1
ATOM 660 C C . TYR A 1 87 ? 16.082 16.369 -23.118 1.00 67.06 87 TYR A C 1
ATOM 662 O O . TYR A 1 87 ? 16.049 15.868 -24.243 1.00 67.06 87 TYR A O 1
ATOM 670 N N . VAL A 1 88 ? 14.994 16.455 -22.355 1.00 62.62 88 VAL A N 1
ATOM 671 C CA . VAL A 1 88 ? 13.661 16.067 -22.824 1.00 62.62 88 VAL A CA 1
ATOM 672 C C . VAL A 1 88 ? 12.996 17.287 -23.453 1.00 62.62 88 VAL A C 1
ATOM 674 O O . VAL A 1 88 ? 12.539 18.192 -22.756 1.00 62.62 88 VAL A O 1
ATOM 677 N N . ALA A 1 89 ? 12.948 17.325 -24.786 1.00 61.69 89 ALA A N 1
ATOM 678 C CA . ALA A 1 89 ? 12.213 18.361 -25.503 1.00 61.69 89 ALA A CA 1
ATOM 679 C C . ALA A 1 89 ? 10.705 18.243 -25.215 1.00 61.69 89 ALA A C 1
ATOM 681 O O . ALA A 1 89 ? 10.112 17.186 -25.417 1.00 61.69 89 ALA A O 1
ATOM 682 N N . PHE A 1 90 ? 10.072 19.349 -24.815 1.00 57.75 90 PHE A N 1
ATOM 683 C CA . PHE A 1 90 ? 8.645 19.413 -24.458 1.00 57.75 90 PHE A CA 1
ATOM 684 C C . PHE A 1 90 ? 7.691 19.032 -25.615 1.00 57.75 90 PHE A C 1
ATOM 686 O O . PHE A 1 90 ? 6.525 18.726 -25.386 1.00 57.75 90 PHE A O 1
ATOM 693 N N . SER A 1 91 ? 8.176 19.039 -26.863 1.00 65.75 91 SER A N 1
ATOM 694 C CA . SER A 1 91 ? 7.398 18.756 -28.078 1.00 65.75 91 SER A CA 1
ATOM 695 C C . SER A 1 91 ? 7.323 17.274 -28.465 1.00 65.75 91 SER A C 1
ATOM 697 O O . SER A 1 91 ? 6.440 16.892 -29.234 1.00 65.75 91 SER A O 1
ATOM 699 N N . ARG A 1 92 ? 8.211 16.417 -27.942 1.00 57.38 92 ARG A N 1
ATOM 700 C CA . ARG A 1 92 ? 8.135 14.962 -28.137 1.00 57.38 92 ARG A CA 1
ATOM 701 C C . ARG A 1 92 ? 7.221 14.403 -27.044 1.00 57.38 92 ARG A C 1
ATOM 703 O O . ARG A 1 92 ? 7.628 14.291 -25.893 1.00 57.38 92 ARG A O 1
ATOM 710 N N . GLY A 1 93 ? 5.964 14.110 -27.391 1.00 58.00 93 GLY A N 1
ATOM 711 C CA . GLY A 1 93 ? 5.017 13.428 -26.496 1.00 58.00 93 GLY A CA 1
ATOM 712 C C . GLY A 1 93 ? 5.575 12.111 -25.933 1.00 58.00 93 GLY A C 1
ATOM 713 O O . GLY A 1 93 ? 6.588 11.626 -26.429 1.00 58.00 93 GLY A O 1
ATOM 714 N N . HIS A 1 94 ? 4.912 11.573 -24.893 1.00 57.34 94 HIS A N 1
ATOM 715 C CA . HIS A 1 94 ? 5.283 10.376 -24.105 1.00 57.34 94 HIS A CA 1
ATOM 716 C C . HIS A 1 94 ? 6.292 9.450 -24.814 1.00 57.34 94 HIS A C 1
ATOM 718 O O . HIS A 1 94 ? 5.926 8.649 -25.669 1.00 57.34 94 HIS A O 1
ATOM 724 N N . GLN A 1 95 ? 7.568 9.640 -24.473 1.00 60.44 95 GLN A N 1
ATOM 725 C CA . GLN A 1 95 ? 8.739 9.094 -25.156 1.00 60.44 95 GLN A CA 1
ATOM 726 C C . GLN A 1 95 ? 8.860 7.569 -25.024 1.00 60.44 95 GLN A C 1
ATOM 728 O O . GLN A 1 95 ? 8.604 7.010 -23.957 1.00 60.44 95 GLN A O 1
ATOM 733 N N . GLU A 1 96 ? 9.396 6.928 -26.067 1.00 51.91 96 GLU A N 1
ATOM 734 C CA . GLU A 1 96 ? 10.280 5.775 -25.877 1.00 51.91 96 GLU A CA 1
ATOM 735 C C . GLU A 1 96 ? 11.501 6.261 -25.084 1.00 51.91 96 GLU A C 1
ATOM 737 O O . GLU A 1 96 ? 12.287 7.077 -25.566 1.00 51.91 96 GLU A O 1
ATOM 742 N N . ALA A 1 97 ? 11.623 5.831 -23.830 1.00 56.69 97 ALA A N 1
ATOM 743 C CA . ALA A 1 97 ? 12.864 5.991 -23.090 1.00 56.69 97 ALA A CA 1
ATOM 744 C C . ALA A 1 97 ? 13.881 4.982 -23.647 1.00 56.69 97 ALA A C 1
ATOM 746 O O . ALA A 1 97 ? 13.608 3.784 -23.651 1.00 56.69 97 ALA A O 1
ATOM 747 N N . GLU A 1 98 ? 15.046 5.461 -24.089 1.00 57.72 98 GLU A N 1
ATOM 748 C CA . GLU A 1 98 ? 16.199 4.611 -24.448 1.00 57.72 98 GLU A CA 1
ATOM 749 C C . GLU A 1 98 ? 16.695 3.805 -23.226 1.00 57.72 98 GLU A C 1
ATOM 751 O O . GLU A 1 98 ? 17.271 2.726 -23.355 1.00 57.72 98 GLU A O 1
ATOM 756 N N . GLU A 1 99 ? 16.432 4.300 -22.011 1.00 62.06 99 GLU A N 1
ATOM 757 C CA . GLU A 1 99 ? 16.805 3.638 -20.765 1.00 62.06 99 GLU A CA 1
ATOM 758 C C . GLU A 1 99 ? 15.734 2.666 -20.269 1.00 62.06 99 GLU A C 1
ATOM 760 O O . GLU A 1 99 ? 14.544 2.979 -20.152 1.00 62.06 99 GLU A O 1
ATOM 765 N N . ARG A 1 100 ? 16.187 1.484 -19.844 1.00 65.81 100 ARG A N 1
ATOM 766 C CA . ARG A 1 100 ? 15.368 0.565 -19.058 1.00 65.81 100 ARG A CA 1
ATOM 767 C C . ARG A 1 100 ? 15.102 1.200 -17.693 1.00 65.81 100 ARG A C 1
ATOM 769 O O . ARG A 1 100 ? 15.922 1.093 -16.786 1.00 65.81 100 ARG A O 1
ATOM 776 N N . ILE A 1 101 ? 13.948 1.850 -17.550 1.00 69.88 101 ILE A N 1
ATOM 777 C CA . ILE A 1 101 ? 13.526 2.475 -16.292 1.00 69.88 101 ILE A CA 1
ATOM 778 C C . ILE A 1 101 ? 13.551 1.421 -15.183 1.00 69.88 101 ILE A C 1
ATOM 780 O O . ILE A 1 101 ? 12.824 0.422 -15.224 1.00 69.88 101 ILE A O 1
ATOM 784 N N . ASP A 1 102 ? 14.371 1.655 -14.159 1.00 81.25 102 ASP A N 1
ATOM 785 C CA . ASP A 1 102 ? 14.335 0.853 -12.944 1.00 81.25 102 ASP A CA 1
ATOM 786 C C . ASP A 1 102 ? 13.033 1.158 -12.192 1.00 81.25 102 ASP A C 1
ATOM 788 O O . ASP A 1 102 ? 12.926 2.097 -11.393 1.00 81.25 102 ASP A O 1
ATOM 792 N N . HIS A 1 103 ? 12.013 0.344 -12.470 1.00 79.31 103 HIS A N 1
ATOM 793 C CA . HIS A 1 103 ? 10.706 0.433 -11.831 1.00 79.31 103 HIS A CA 1
ATOM 794 C C . HIS A 1 103 ? 10.805 0.406 -10.301 1.00 79.31 103 HIS A C 1
ATOM 796 O O . HIS A 1 103 ? 9.976 1.025 -9.637 1.00 79.31 103 HIS A O 1
ATOM 802 N N . THR A 1 104 ? 11.814 -0.253 -9.727 1.00 83.56 104 THR A N 1
ATOM 803 C CA . THR A 1 104 ? 11.997 -0.326 -8.272 1.00 83.56 104 THR A CA 1
ATOM 804 C C . THR A 1 104 ? 12.343 1.046 -7.706 1.00 83.56 104 THR A C 1
ATOM 806 O O . THR A 1 104 ? 11.686 1.508 -6.770 1.00 83.56 104 THR A O 1
ATOM 809 N N . LYS A 1 105 ? 13.317 1.737 -8.314 1.00 86.56 105 LYS A N 1
ATOM 810 C CA . LYS A 1 105 ? 13.711 3.102 -7.924 1.00 86.56 105 LYS A CA 1
ATOM 811 C C . LYS A 1 105 ? 12.564 4.088 -8.110 1.00 86.56 105 LYS A C 1
ATOM 813 O O . LYS A 1 105 ? 12.287 4.883 -7.211 1.00 86.56 105 LYS A O 1
ATOM 818 N N . TYR A 1 106 ? 11.855 3.998 -9.236 1.00 85.62 106 TYR A N 1
ATOM 819 C CA . TYR A 1 106 ? 10.681 4.832 -9.486 1.00 85.62 106 TYR A CA 1
ATOM 820 C C . TYR A 1 106 ? 9.606 4.644 -8.403 1.00 85.62 106 TYR A C 1
ATOM 822 O O . TYR A 1 106 ? 9.108 5.626 -7.849 1.00 85.62 106 TYR A O 1
ATOM 830 N N . MET A 1 107 ? 9.267 3.393 -8.065 1.00 84.50 107 MET A N 1
ATOM 831 C CA . MET A 1 107 ? 8.253 3.109 -7.045 1.00 84.50 107 MET A CA 1
ATOM 832 C C . MET A 1 107 ? 8.689 3.598 -5.663 1.00 84.50 107 MET A C 1
ATOM 834 O O . MET A 1 107 ? 7.883 4.221 -4.975 1.00 84.50 107 MET A O 1
ATOM 838 N N . ALA A 1 108 ? 9.960 3.415 -5.291 1.00 87.31 108 ALA A N 1
ATOM 839 C CA . ALA A 1 108 ? 10.502 3.915 -4.029 1.00 87.31 108 ALA A CA 1
ATOM 840 C C . ALA A 1 108 ? 10.420 5.450 -3.927 1.00 87.31 108 ALA A C 1
ATOM 842 O O . ALA A 1 108 ? 9.939 5.987 -2.927 1.00 87.31 108 ALA A O 1
ATOM 843 N N . HIS A 1 109 ? 10.813 6.171 -4.982 1.00 89.81 109 HIS A N 1
ATOM 844 C CA . HIS A 1 109 ? 10.720 7.633 -5.010 1.00 89.81 109 HIS A CA 1
ATOM 845 C C . HIS A 1 109 ? 9.260 8.115 -4.956 1.00 89.81 109 HIS A C 1
ATOM 847 O O . HIS A 1 109 ? 8.921 9.054 -4.230 1.00 89.81 109 HIS A O 1
ATOM 853 N N . ARG A 1 110 ? 8.360 7.424 -5.668 1.00 88.94 110 ARG A N 1
ATOM 854 C CA . ARG A 1 110 ? 6.919 7.696 -5.628 1.00 88.94 110 ARG A CA 1
ATOM 855 C C . ARG A 1 110 ? 6.341 7.493 -4.227 1.00 88.94 110 ARG A C 1
ATOM 857 O O . ARG A 1 110 ? 5.551 8.319 -3.774 1.00 88.94 110 ARG A O 1
ATOM 864 N N . GLU A 1 111 ? 6.723 6.426 -3.532 1.00 86.75 111 GLU A N 1
ATOM 865 C CA . GLU A 1 111 ? 6.294 6.172 -2.154 1.00 86.75 111 GLU A CA 1
ATOM 866 C C . GLU A 1 111 ? 6.789 7.233 -1.177 1.00 86.75 111 GLU A C 1
ATOM 868 O O . GLU A 1 111 ? 6.002 7.691 -0.346 1.00 86.75 111 GLU A O 1
ATOM 873 N N . ALA A 1 112 ? 8.047 7.665 -1.303 1.00 89.81 112 ALA A N 1
ATOM 874 C CA . ALA A 1 112 ? 8.602 8.739 -0.485 1.00 89.81 112 ALA A CA 1
ATOM 875 C C . ALA A 1 112 ? 7.795 10.037 -0.654 1.00 89.81 112 ALA A C 1
ATOM 877 O O . ALA A 1 112 ? 7.371 10.637 0.335 1.00 89.81 112 ALA A O 1
ATOM 878 N N . LYS A 1 113 ? 7.474 10.414 -1.899 1.00 91.88 113 LYS A N 1
ATOM 879 C CA . LYS A 1 113 ? 6.651 11.598 -2.192 1.00 91.88 113 LYS A CA 1
ATOM 880 C C . LYS A 1 113 ? 5.237 11.485 -1.613 1.00 91.88 113 LYS A C 1
ATOM 882 O O . LYS A 1 113 ? 4.742 12.434 -1.009 1.00 91.88 113 LYS A O 1
ATOM 887 N N . LEU A 1 114 ? 4.596 10.321 -1.753 1.00 87.62 114 LEU A N 1
ATOM 888 C CA . LEU A 1 114 ? 3.267 10.069 -1.183 1.00 87.62 114 LEU A CA 1
ATOM 889 C C . LEU A 1 114 ? 3.274 10.088 0.349 1.00 87.62 114 LEU A C 1
ATOM 891 O O . LEU A 1 114 ? 2.279 10.474 0.958 1.00 87.62 114 LEU A O 1
ATOM 895 N N . LYS A 1 115 ? 4.370 9.661 0.982 1.00 86.50 115 LYS A N 1
ATOM 896 C CA . LYS A 1 115 ? 4.522 9.722 2.436 1.00 86.50 115 LYS A CA 1
ATOM 897 C C . LYS A 1 115 ? 4.558 11.173 2.916 1.00 86.50 115 LYS A C 1
ATOM 899 O O . LYS A 1 115 ? 3.742 11.526 3.755 1.00 86.50 115 LYS A O 1
ATOM 904 N N . VAL A 1 116 ? 5.393 12.015 2.302 1.00 90.25 116 VAL A N 1
ATOM 905 C CA . VAL A 1 116 ? 5.471 13.453 2.624 1.00 90.25 116 VAL A CA 1
ATOM 906 C C . VAL A 1 116 ? 4.105 14.132 2.479 1.00 90.25 116 VAL A C 1
ATOM 908 O O . VAL A 1 116 ? 3.671 14.849 3.374 1.00 90.25 116 VAL A O 1
ATOM 911 N N . GLN A 1 117 ? 3.383 13.855 1.388 1.00 88.44 117 GLN A N 1
ATOM 912 C CA . GLN A 1 117 ? 2.041 14.409 1.172 1.00 88.44 117 GLN A CA 1
ATOM 913 C C . GLN A 1 117 ? 1.045 14.010 2.268 1.00 88.44 117 GLN A C 1
ATOM 915 O O . GLN A 1 117 ? 0.219 14.824 2.664 1.00 88.44 117 GLN A O 1
ATOM 920 N N . ARG A 1 118 ? 1.118 12.770 2.766 1.00 83.12 118 ARG A N 1
ATOM 921 C CA . ARG A 1 118 ? 0.252 12.298 3.856 1.00 83.12 118 ARG A CA 1
ATOM 922 C C . ARG A 1 118 ? 0.644 12.885 5.203 1.00 83.12 118 ARG A C 1
ATOM 924 O O . ARG A 1 118 ? -0.245 13.219 5.977 1.00 83.12 118 ARG A O 1
ATOM 931 N N . ASP A 1 119 ? 1.937 12.999 5.483 1.00 82.50 119 ASP A N 1
ATOM 932 C CA . ASP A 1 119 ? 2.430 13.529 6.756 1.00 82.50 119 ASP A CA 1
ATOM 933 C C . ASP A 1 119 ? 2.022 15.005 6.925 1.00 82.50 119 ASP A C 1
ATOM 935 O O . ASP A 1 119 ? 1.581 15.388 8.005 1.00 82.50 119 ASP A O 1
ATOM 939 N N . ASN A 1 120 ? 2.006 15.781 5.833 1.00 81.94 120 ASN A N 1
ATOM 940 C CA . ASN A 1 120 ? 1.473 17.150 5.814 1.00 81.94 120 ASN A CA 1
ATOM 941 C C . ASN A 1 120 ? -0.036 17.242 6.125 1.00 81.94 120 ASN A C 1
ATOM 943 O O . ASN A 1 120 ? -0.496 18.271 6.607 1.00 81.94 120 ASN A O 1
ATOM 947 N N . ILE A 1 121 ? -0.816 16.194 5.832 1.00 76.69 121 ILE A N 1
ATOM 948 C CA . ILE A 1 121 ? -2.262 16.141 6.122 1.00 76.69 121 ILE A CA 1
ATOM 949 C C . ILE A 1 121 ? -2.502 15.675 7.565 1.00 76.69 121 ILE A C 1
ATOM 951 O O . ILE A 1 121 ? -3.399 16.157 8.245 1.00 76.69 121 ILE A O 1
ATOM 955 N N . LYS A 1 122 ? -1.685 14.747 8.072 1.00 69.69 122 LYS A N 1
ATOM 956 C CA . LYS A 1 122 ? -1.845 14.195 9.427 1.00 69.69 122 LYS A CA 1
ATOM 957 C C . LYS A 1 122 ? -1.601 15.213 10.540 1.00 69.69 122 LYS A C 1
ATOM 959 O O . LYS A 1 122 ? -2.169 15.060 11.617 1.00 69.69 122 LYS A O 1
ATOM 964 N N . SER A 1 123 ? -0.792 16.246 10.302 1.00 62.91 123 SER A N 1
ATOM 965 C CA . SER A 1 123 ? -0.541 17.295 11.298 1.00 62.91 123 SER A CA 1
ATOM 966 C C . SER A 1 123 ? -1.782 18.116 11.671 1.00 62.91 123 SER A C 1
ATOM 968 O O . SER A 1 123 ? -1.752 18.771 12.707 1.00 62.91 123 SER A O 1
ATOM 970 N N . SER A 1 124 ? -2.868 18.080 10.884 1.00 61.84 124 SER A N 1
ATOM 971 C CA . SER A 1 124 ? -4.095 18.839 11.172 1.00 61.84 124 SER A CA 1
ATOM 972 C C . SER A 1 124 ? -5.208 18.042 11.866 1.00 61.84 124 SER A C 1
ATOM 974 O O . SER A 1 124 ? -6.093 18.655 12.451 1.00 61.84 124 SER A O 1
ATOM 976 N N . GLU A 1 125 ? -5.185 16.705 11.842 1.00 61.38 125 GLU A N 1
ATOM 977 C CA . GLU A 1 125 ? -6.293 15.863 12.333 1.00 61.38 125 GLU A CA 1
ATOM 978 C C . GLU A 1 125 ? -5.755 14.633 13.086 1.00 61.38 125 GLU A C 1
ATOM 980 O O . GLU A 1 125 ? -5.538 13.563 12.520 1.00 61.38 125 GLU A O 1
ATOM 985 N N . SER A 1 126 ?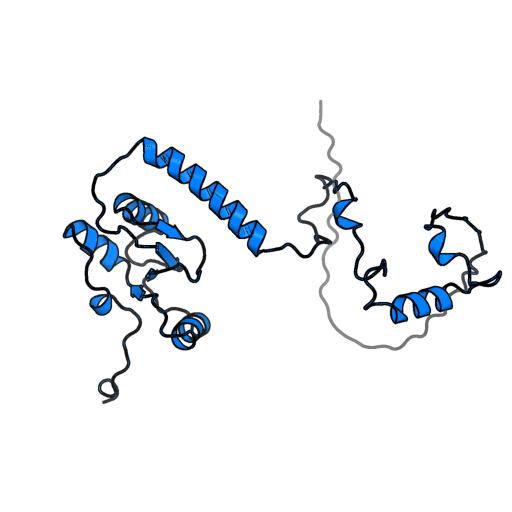 -5.500 14.781 14.389 1.00 57.25 126 SER A N 1
ATOM 986 C CA . SER A 1 126 ? -5.040 13.680 15.249 1.00 57.25 126 SER A CA 1
ATOM 987 C C . SER A 1 126 ? -6.211 13.024 15.983 1.00 57.25 126 SER A C 1
ATOM 989 O O . SER A 1 126 ? -6.487 13.321 17.143 1.00 57.25 126 SER A O 1
ATOM 991 N N . SER A 1 127 ? -6.909 12.103 15.318 1.00 59.91 127 SER A N 1
ATOM 992 C CA . SER A 1 127 ? -7.823 11.176 15.989 1.00 59.91 127 SER A CA 1
ATOM 993 C C . SER A 1 127 ? -7.020 10.083 16.711 1.00 59.91 127 SER A C 1
ATOM 995 O O . SER A 1 127 ? -6.273 9.330 16.091 1.00 59.91 127 SER A O 1
ATOM 997 N N . ASN A 1 128 ? -7.191 9.958 18.032 1.00 65.44 128 ASN A N 1
ATOM 998 C CA . ASN A 1 128 ? -6.469 9.013 18.909 1.00 65.44 128 ASN A CA 1
ATOM 999 C C . ASN A 1 128 ? -6.765 7.514 18.652 1.00 65.44 128 ASN A C 1
ATOM 1001 O O . ASN A 1 128 ? -6.346 6.654 19.427 1.00 65.44 128 ASN A O 1
ATOM 1005 N N . ASN A 1 129 ? -7.501 7.166 17.594 1.00 72.56 129 ASN A N 1
ATOM 1006 C CA . ASN A 1 129 ? -8.023 5.819 17.397 1.00 72.56 129 ASN A CA 1
ATOM 1007 C C . ASN A 1 129 ? -7.052 4.943 16.582 1.00 72.56 129 ASN A C 1
ATOM 1009 O O . ASN A 1 129 ? -7.112 4.900 15.361 1.00 72.56 129 ASN A O 1
ATOM 1013 N N . GLN A 1 130 ? -6.147 4.225 17.251 1.00 86.81 130 GLN A N 1
ATOM 1014 C CA . GLN A 1 130 ? -5.099 3.395 16.620 1.00 86.81 130 GLN A CA 1
ATOM 1015 C C . GLN A 1 130 ? -5.515 1.924 16.403 1.00 86.81 130 GLN A C 1
ATOM 1017 O O . GLN A 1 130 ? -4.695 1.006 16.479 1.00 86.81 130 GLN A O 1
ATOM 1022 N N . VAL A 1 131 ? -6.800 1.671 16.147 1.00 93.19 131 VAL A N 1
ATOM 1023 C CA . VAL A 1 131 ? -7.386 0.315 16.066 1.00 93.19 131 VAL A CA 1
ATOM 1024 C C . VAL A 1 131 ? -6.753 -0.550 14.978 1.00 93.19 131 VAL A C 1
ATOM 1026 O O . VAL A 1 131 ? -6.596 -1.761 15.144 1.00 93.19 131 VAL A O 1
ATOM 1029 N N . LEU A 1 132 ? -6.383 0.071 13.861 1.00 92.12 132 LEU A N 1
ATOM 1030 C CA . LEU A 1 132 ? -5.779 -0.560 12.691 1.00 92.12 132 LEU A CA 1
ATOM 1031 C C . LEU A 1 132 ? -4.263 -0.326 12.645 1.00 92.12 132 LEU A C 1
ATOM 1033 O O . LEU A 1 132 ? -3.649 -0.431 11.582 1.00 92.12 132 LEU A O 1
ATOM 1037 N N . SER A 1 133 ? -3.633 -0.044 13.789 1.00 90.56 133 SER A N 1
ATOM 1038 C CA . SER A 1 133 ? -2.180 0.103 13.864 1.00 90.56 133 SER A CA 1
ATOM 1039 C C . SER A 1 133 ? -1.460 -1.149 13.344 1.00 90.56 133 SER A C 1
ATOM 1041 O O . SER A 1 133 ? -1.819 -2.293 13.644 1.00 90.56 133 SER A O 1
ATOM 1043 N N . GLY A 1 134 ? -0.457 -0.930 12.489 1.00 90.19 134 GLY A N 1
ATOM 1044 C CA . GLY A 1 134 ? 0.292 -1.992 11.809 1.00 90.19 134 GLY A CA 1
ATOM 1045 C C . GLY A 1 134 ? -0.432 -2.639 10.619 1.00 90.19 134 GLY A C 1
ATOM 1046 O O . GLY A 1 134 ? 0.132 -3.521 9.962 1.00 90.19 134 GLY A O 1
ATOM 1047 N N . VAL A 1 135 ? -1.655 -2.209 10.290 1.00 92.38 135 VAL A N 1
ATOM 1048 C CA . VAL A 1 135 ? -2.356 -2.655 9.082 1.00 92.38 135 VAL A CA 1
ATOM 1049 C C . VAL A 1 135 ? -1.801 -1.908 7.875 1.00 92.38 135 VAL A C 1
ATOM 1051 O O . VAL A 1 135 ? -1.835 -0.683 7.805 1.00 92.38 135 VAL A O 1
ATOM 1054 N N . LYS A 1 136 ? -1.312 -2.667 6.895 1.00 93.12 136 LYS A N 1
ATOM 1055 C CA . LYS A 1 136 ? -0.895 -2.181 5.585 1.00 93.12 136 LYS A CA 1
ATOM 1056 C C . LYS A 1 136 ? -1.866 -2.735 4.555 1.00 93.12 136 LYS A C 1
ATOM 1058 O O . LYS A 1 136 ? -1.744 -3.894 4.150 1.00 93.12 136 LYS A O 1
ATOM 1063 N N . ALA A 1 137 ? -2.860 -1.934 4.199 1.00 93.56 137 ALA A N 1
ATOM 1064 C CA . ALA A 1 137 ? -3.961 -2.360 3.357 1.00 93.56 137 ALA A CA 1
ATOM 1065 C C . ALA A 1 137 ? -3.752 -1.955 1.893 1.00 93.56 137 ALA A C 1
ATOM 1067 O O . ALA A 1 137 ? -3.374 -0.823 1.585 1.00 93.56 137 ALA A O 1
ATOM 1068 N N . TYR A 1 138 ? -4.035 -2.886 0.988 1.00 92.75 138 TYR A N 1
ATOM 1069 C CA . TYR A 1 138 ? -4.177 -2.640 -0.440 1.00 92.75 138 TYR A CA 1
ATOM 1070 C C . TYR A 1 138 ? -5.652 -2.760 -0.818 1.00 92.75 138 TYR A C 1
ATOM 1072 O O . TYR A 1 138 ? -6.290 -3.776 -0.549 1.00 92.75 138 TYR A O 1
ATOM 1080 N N . ILE A 1 139 ? -6.194 -1.725 -1.448 1.00 92.81 139 ILE A N 1
ATOM 1081 C CA . ILE A 1 139 ? -7.583 -1.713 -1.906 1.00 92.81 139 ILE A CA 1
ATOM 1082 C C . ILE A 1 139 ? -7.595 -2.228 -3.343 1.00 92.81 139 ILE A C 1
ATOM 1084 O O . ILE A 1 139 ? -6.989 -1.624 -4.230 1.00 92.81 139 ILE A O 1
ATOM 1088 N N . ASN A 1 140 ? -8.255 -3.362 -3.576 1.00 89.88 140 ASN A N 1
ATOM 1089 C CA . ASN A 1 140 ? -8.299 -3.985 -4.893 1.00 89.88 140 ASN A CA 1
ATOM 1090 C C . ASN A 1 140 ? -9.668 -3.799 -5.557 1.00 89.88 140 ASN A C 1
ATOM 1092 O O . ASN A 1 140 ? -10.629 -4.500 -5.232 1.00 89.88 140 ASN A O 1
ATOM 1096 N N . GLY A 1 141 ? -9.691 -2.943 -6.579 1.00 83.81 141 GLY A N 1
ATOM 1097 C CA . GLY A 1 141 ? -10.812 -2.806 -7.504 1.00 83.81 141 GLY A CA 1
ATOM 1098 C C . GLY A 1 141 ? -12.072 -2.255 -6.844 1.00 83.81 141 GLY A C 1
ATOM 1099 O O . GLY A 1 141 ? -12.016 -1.259 -6.132 1.00 83.81 141 GLY A O 1
ATOM 1100 N N . TYR A 1 142 ? -13.202 -2.898 -7.134 1.00 84.31 142 TYR A N 1
ATOM 1101 C CA . TYR A 1 142 ? -14.530 -2.466 -6.711 1.00 84.31 142 TYR A CA 1
ATOM 1102 C C . TYR A 1 142 ? -14.840 -2.828 -5.252 1.00 84.31 142 TYR A C 1
ATOM 1104 O O . TYR A 1 142 ? -14.561 -3.945 -4.798 1.00 84.31 142 TYR A O 1
ATOM 1112 N N . LEU A 1 143 ? -15.486 -1.887 -4.569 1.00 88.12 143 LEU A N 1
ATOM 1113 C CA . LEU A 1 143 ? -16.053 -2.022 -3.237 1.00 88.12 143 LEU A CA 1
ATOM 1114 C C . LEU A 1 143 ? -17.565 -1.816 -3.365 1.00 88.12 143 LEU A C 1
ATOM 1116 O O . LEU A 1 143 ? -18.008 -0.862 -3.992 1.00 88.12 143 LEU A O 1
ATOM 1120 N N . GLU A 1 144 ? -18.341 -2.747 -2.826 1.00 84.25 144 GLU A N 1
ATOM 1121 C CA . GLU A 1 144 ? -19.804 -2.753 -2.951 1.00 84.25 144 GLU A CA 1
ATOM 1122 C C . GLU A 1 144 ? -20.472 -1.793 -1.965 1.00 84.25 144 GLU A C 1
ATOM 1124 O O . GLU A 1 144 ? -21.403 -1.086 -2.330 1.00 84.25 144 GLU A O 1
ATOM 1129 N N . SER A 1 145 ? -19.961 -1.725 -0.736 1.00 80.56 145 SER A N 1
ATOM 1130 C CA . SER A 1 145 ? -20.532 -0.919 0.345 1.00 80.56 145 SER A CA 1
ATOM 1131 C C . SER A 1 145 ? -19.956 0.497 0.451 1.00 80.56 145 SER A C 1
ATOM 1133 O O . SER A 1 145 ? -20.458 1.300 1.231 1.00 80.56 145 SER A O 1
ATOM 1135 N N . THR A 1 146 ? -18.879 0.823 -0.273 1.00 88.62 146 THR A N 1
ATOM 1136 C CA . THR A 1 146 ? -18.041 2.002 0.025 1.00 88.62 146 THR A CA 1
ATOM 1137 C C . THR A 1 146 ? -17.210 2.439 -1.181 1.00 88.62 146 THR A C 1
ATOM 1139 O O . THR A 1 146 ? -16.989 1.661 -2.104 1.00 88.62 146 THR A O 1
ATOM 1142 N N . THR A 1 147 ? -16.694 3.671 -1.168 1.00 92.06 147 THR A N 1
ATOM 1143 C CA . THR A 1 147 ? -15.731 4.162 -2.172 1.00 92.06 147 THR A CA 1
ATOM 1144 C C . THR A 1 147 ? -14.273 3.934 -1.757 1.00 92.06 147 THR A C 1
ATOM 1146 O O . THR A 1 147 ? -13.928 3.865 -0.579 1.00 92.06 147 THR A O 1
ATOM 1149 N N . ASP A 1 148 ? -13.353 3.855 -2.718 1.00 90.94 148 ASP A N 1
ATOM 1150 C CA . ASP A 1 148 ? -11.927 3.718 -2.400 1.00 90.94 148 ASP A CA 1
ATOM 1151 C C . ASP A 1 148 ? -11.380 4.934 -1.626 1.00 90.94 148 ASP A C 1
ATOM 1153 O O . ASP A 1 148 ? -10.482 4.776 -0.799 1.00 90.94 148 ASP A O 1
ATOM 1157 N N . ILE A 1 149 ? -11.925 6.129 -1.873 1.00 91.44 149 ILE A N 1
ATOM 1158 C CA . ILE A 1 149 ? -11.587 7.375 -1.170 1.00 91.44 149 ILE A CA 1
ATOM 1159 C C . ILE A 1 149 ? -11.980 7.282 0.305 1.00 91.44 149 ILE A C 1
ATOM 1161 O O . ILE A 1 149 ? -11.150 7.529 1.180 1.00 91.44 149 ILE A O 1
ATOM 1165 N N . GLU A 1 150 ? -13.217 6.879 0.583 1.00 92.38 150 GLU A N 1
ATOM 1166 C CA . GLU A 1 150 ? -13.716 6.712 1.946 1.00 92.38 150 GLU A CA 1
ATOM 1167 C C . GLU A 1 150 ? -12.929 5.632 2.690 1.00 92.38 150 GLU A C 1
ATOM 1169 O O . GLU A 1 150 ? -12.431 5.875 3.784 1.00 92.38 150 GLU A O 1
ATOM 1174 N N . MET A 1 151 ? -12.685 4.483 2.057 1.00 93.44 151 MET A N 1
ATOM 1175 C CA . MET A 1 151 ? -11.886 3.418 2.661 1.00 93.44 151 MET A CA 1
ATOM 1176 C C . MET A 1 151 ? -10.456 3.881 2.984 1.00 93.44 151 MET A C 1
ATOM 1178 O O . MET A 1 151 ? -9.917 3.559 4.042 1.00 93.44 151 MET A O 1
ATOM 1182 N N . LYS A 1 152 ? -9.829 4.680 2.107 1.00 91.94 152 LYS A N 1
ATOM 1183 C CA . LYS A 1 152 ? -8.507 5.270 2.379 1.00 91.94 152 LYS A CA 1
ATOM 1184 C C . LYS A 1 152 ? -8.536 6.182 3.599 1.00 91.94 152 LYS A C 1
ATOM 1186 O O . LYS A 1 152 ? -7.614 6.111 4.413 1.00 91.94 152 LYS A O 1
ATOM 1191 N N . ARG A 1 153 ? -9.564 7.024 3.706 1.00 90.75 153 ARG A N 1
ATOM 1192 C CA . ARG A 1 153 ? -9.761 7.941 4.831 1.00 90.75 153 ARG A CA 1
ATOM 1193 C C . ARG A 1 153 ? -9.933 7.158 6.132 1.00 90.75 153 ARG A C 1
ATOM 1195 O O . ARG A 1 153 ? -9.096 7.277 7.017 1.00 90.75 153 ARG A O 1
ATOM 1202 N N . VAL A 1 154 ? -10.916 6.266 6.170 1.00 92.00 154 VAL A N 1
ATOM 1203 C CA . VAL A 1 154 ? -11.295 5.443 7.326 1.00 92.00 154 VAL A CA 1
ATOM 1204 C C . VAL A 1 154 ? -10.124 4.591 7.839 1.00 92.00 154 VAL A C 1
ATOM 1206 O O . VAL A 1 154 ? -9.839 4.558 9.036 1.00 92.00 154 VAL A O 1
ATOM 1209 N N . VAL A 1 155 ? -9.371 3.944 6.942 1.00 92.31 155 VAL A N 1
ATOM 1210 C CA . VAL A 1 155 ? -8.176 3.176 7.335 1.00 92.31 155 VAL A CA 1
ATOM 1211 C C . VAL A 1 155 ? -7.085 4.084 7.903 1.00 92.31 155 VAL A C 1
ATOM 1213 O O . VAL A 1 155 ? -6.415 3.692 8.857 1.00 92.31 155 VAL A O 1
ATOM 1216 N N . THR A 1 156 ? -6.893 5.277 7.334 1.00 89.88 156 THR A N 1
ATOM 1217 C CA . THR A 1 156 ? -5.868 6.226 7.799 1.00 89.88 156 THR A CA 1
ATOM 1218 C C . THR A 1 156 ? -6.233 6.821 9.161 1.00 89.88 156 THR A C 1
ATOM 1220 O O . THR A 1 156 ? -5.361 6.910 10.024 1.00 89.88 156 THR A O 1
ATOM 1223 N N . GLU A 1 157 ? -7.508 7.154 9.377 1.00 88.81 157 GLU A N 1
ATOM 1224 C CA . GLU A 1 157 ? -8.056 7.621 10.661 1.00 88.81 157 GLU A CA 1
ATOM 1225 C C . GLU A 1 157 ? -7.918 6.559 11.759 1.00 88.81 157 GLU A C 1
ATOM 1227 O O . GLU A 1 157 ? -7.594 6.884 12.899 1.00 88.81 157 GLU A O 1
ATOM 1232 N N . GLY A 1 158 ? -8.081 5.280 11.400 1.00 88.94 158 GLY A N 1
ATOM 1233 C CA . GLY A 1 158 ? -7.862 4.136 12.286 1.00 88.94 158 GLY A CA 1
ATOM 1234 C C . GLY A 1 158 ? -6.395 3.808 12.595 1.00 88.94 158 GLY A C 1
ATOM 1235 O O . GLY A 1 158 ? -6.129 2.782 13.223 1.00 88.94 158 GLY A O 1
ATOM 1236 N N . GLY A 1 159 ? -5.430 4.601 12.118 1.00 88.69 159 GLY A N 1
ATOM 1237 C CA . GLY A 1 159 ? -3.993 4.352 12.306 1.00 88.69 159 GLY A CA 1
ATOM 1238 C C . GLY A 1 159 ? -3.377 3.336 11.333 1.00 88.69 159 GLY A C 1
ATOM 1239 O O . GLY A 1 159 ? -2.218 2.945 11.487 1.00 88.69 159 GLY A O 1
ATOM 1240 N N . GLY A 1 160 ? -4.125 2.906 10.316 1.00 90.94 160 GLY A N 1
ATOM 1241 C CA . GLY A 1 160 ? -3.642 2.038 9.247 1.00 90.94 160 GLY A CA 1
ATOM 1242 C C . GLY A 1 160 ? -2.916 2.797 8.130 1.00 90.94 160 GLY A C 1
ATOM 1243 O O . GLY A 1 160 ? -2.958 4.023 8.017 1.00 90.94 160 GLY A O 1
ATOM 1244 N N . GLN A 1 161 ? -2.234 2.051 7.261 1.00 91.19 161 GLN A N 1
ATOM 1245 C CA . GLN A 1 161 ? -1.516 2.580 6.103 1.00 91.19 161 GLN A CA 1
ATOM 1246 C C . GLN A 1 161 ? -2.054 1.983 4.801 1.00 91.19 161 GLN A C 1
ATOM 1248 O O . GLN A 1 161 ? -2.120 0.765 4.645 1.00 91.19 161 GLN A O 1
ATOM 1253 N N . ILE A 1 162 ? -2.355 2.840 3.822 1.00 91.12 162 ILE A N 1
ATOM 1254 C CA . ILE A 1 162 ? -2.734 2.401 2.474 1.00 91.12 162 ILE A CA 1
ATOM 1255 C C . ILE A 1 162 ? -1.509 2.292 1.561 1.00 91.12 162 ILE A C 1
ATOM 1257 O O . ILE A 1 162 ? -0.785 3.275 1.343 1.00 91.12 162 ILE A O 1
ATOM 1261 N N . ILE A 1 163 ? -1.329 1.118 0.956 1.00 89.88 163 ILE A N 1
ATOM 1262 C CA . ILE A 1 163 ? -0.334 0.869 -0.093 1.00 89.88 163 ILE A CA 1
ATOM 1263 C C . ILE A 1 163 ? -1.005 1.012 -1.466 1.00 89.88 163 ILE A C 1
ATOM 1265 O O . ILE A 1 163 ? -2.130 0.565 -1.675 1.00 89.88 163 ILE A O 1
ATOM 1269 N N . GLY A 1 164 ? -0.312 1.646 -2.416 1.00 86.25 164 GLY A N 1
ATOM 1270 C CA . GLY A 1 164 ? -0.823 1.863 -3.776 1.00 86.25 164 GLY A CA 1
ATOM 1271 C C . GLY A 1 164 ? -0.689 0.664 -4.719 1.00 86.25 164 GLY A C 1
ATOM 1272 O O . GLY A 1 164 ? -1.267 0.680 -5.801 1.00 86.25 164 GLY A O 1
ATOM 1273 N N . TYR A 1 165 ? 0.073 -0.360 -4.341 1.00 83.75 165 TYR A N 1
ATOM 1274 C CA . TYR A 1 165 ? 0.318 -1.547 -5.152 1.00 83.75 165 TYR A CA 1
ATOM 1275 C C . TYR A 1 165 ? 0.483 -2.791 -4.263 1.00 83.75 165 TYR A C 1
ATOM 1277 O O . TYR A 1 165 ? 0.873 -2.672 -3.099 1.00 83.75 165 TYR A O 1
ATOM 1285 N N . PRO A 1 166 ? 0.186 -3.995 -4.779 1.00 80.31 166 PRO A N 1
ATOM 1286 C CA . PRO A 1 166 ? 0.336 -5.228 -4.018 1.00 80.31 166 PRO A CA 1
ATOM 1287 C C . PRO A 1 166 ? 1.825 -5.563 -3.850 1.00 80.31 166 PRO A C 1
ATOM 1289 O O . PRO A 1 166 ? 2.472 -6.058 -4.773 1.00 80.31 166 PRO A O 1
ATOM 1292 N N . SER A 1 167 ? 2.369 -5.279 -2.666 1.00 80.38 167 SER A N 1
ATOM 1293 C CA . SER A 1 167 ? 3.754 -5.578 -2.285 1.00 80.38 167 SER A CA 1
ATOM 1294 C C . SER A 1 167 ? 3.820 -6.670 -1.213 1.00 80.38 167 SER A C 1
ATOM 1296 O O . SER A 1 167 ? 2.815 -7.015 -0.592 1.00 80.38 167 SER A O 1
ATOM 1298 N N . SER A 1 168 ? 5.018 -7.198 -0.949 1.00 81.06 168 SER A N 1
ATOM 1299 C CA . SER A 1 168 ? 5.257 -8.155 0.145 1.00 81.06 168 SER A CA 1
ATOM 1300 C C . SER A 1 168 ? 4.981 -7.577 1.538 1.00 81.06 168 SER A C 1
ATOM 1302 O O . SER A 1 168 ? 4.805 -8.331 2.492 1.00 81.06 168 SER A O 1
ATOM 1304 N N . GLN A 1 169 ? 4.933 -6.248 1.666 1.00 83.12 169 GLN A N 1
ATOM 1305 C CA . GLN A 1 169 ? 4.606 -5.564 2.915 1.00 83.12 169 GLN A CA 1
ATOM 1306 C C . GLN A 1 169 ? 3.097 -5.447 3.160 1.00 83.12 169 GLN A C 1
ATOM 1308 O O . GLN A 1 169 ? 2.692 -5.045 4.250 1.00 83.12 169 GLN A O 1
ATOM 1313 N N . CYS A 1 170 ? 2.267 -5.753 2.161 1.00 88.50 170 CYS A N 1
ATOM 1314 C CA . CYS A 1 170 ? 0.818 -5.732 2.292 1.00 88.50 170 CYS A CA 1
ATOM 1315 C C . CYS A 1 170 ? 0.371 -6.792 3.299 1.00 88.50 170 CYS A C 1
ATOM 1317 O O . CYS A 1 170 ? 0.705 -7.961 3.149 1.00 88.50 170 CYS A O 1
ATOM 1319 N N . THR A 1 171 ? -0.399 -6.402 4.313 1.00 91.50 171 THR A N 1
ATOM 1320 C CA . THR A 1 171 ? -0.965 -7.345 5.289 1.00 91.50 171 THR A CA 1
ATOM 1321 C C . THR A 1 171 ? -2.413 -7.683 4.973 1.00 91.50 171 THR A C 1
ATOM 1323 O O . THR A 1 171 ? -2.837 -8.807 5.226 1.00 91.50 171 THR A O 1
ATOM 1326 N N . HIS A 1 172 ? -3.157 -6.751 4.373 1.00 91.69 172 HIS A N 1
ATOM 1327 C CA . HIS A 1 172 ? -4.573 -6.937 4.065 1.00 91.69 172 HIS A CA 1
ATOM 1328 C C . HIS A 1 172 ? -4.883 -6.478 2.644 1.00 91.69 172 HIS A C 1
ATOM 1330 O O . HIS A 1 172 ? -4.488 -5.390 2.238 1.00 91.69 172 HIS A O 1
ATOM 1336 N N . ILE A 1 173 ? -5.609 -7.295 1.891 1.00 92.00 173 ILE A N 1
ATOM 1337 C CA . ILE A 1 173 ? -6.211 -6.892 0.623 1.00 92.00 173 ILE A CA 1
ATOM 1338 C C . ILE A 1 173 ? -7.699 -6.714 0.882 1.00 92.00 173 ILE A C 1
ATOM 1340 O O . ILE A 1 173 ? -8.381 -7.680 1.219 1.00 92.00 173 ILE A O 1
ATOM 1344 N N . ILE A 1 174 ? -8.185 -5.488 0.725 1.00 93.00 174 ILE A N 1
ATOM 1345 C CA . ILE A 1 174 ? -9.592 -5.144 0.907 1.00 93.00 174 ILE A CA 1
ATOM 1346 C C . ILE A 1 174 ? -10.266 -5.192 -0.458 1.00 93.00 174 ILE A C 1
ATOM 1348 O O . ILE A 1 174 ? -9.833 -4.519 -1.399 1.00 93.00 174 ILE A O 1
ATOM 1352 N N . THR A 1 175 ? -11.311 -6.001 -0.581 1.00 91.75 175 THR A N 1
ATOM 1353 C CA . THR A 1 175 ? -12.108 -6.097 -1.807 1.00 91.75 175 THR A CA 1
ATOM 1354 C C . THR A 1 175 ? -13.481 -6.686 -1.495 1.00 91.75 175 THR A C 1
ATOM 1356 O O . THR A 1 175 ? -13.620 -7.451 -0.543 1.00 91.75 175 THR A O 1
ATOM 1359 N N . SER A 1 176 ? -14.505 -6.336 -2.275 1.00 89.69 176 SER A N 1
ATOM 1360 C CA . SER A 1 176 ? -15.837 -6.952 -2.149 1.00 89.69 176 SER A CA 1
ATOM 1361 C C . SER A 1 176 ? -16.002 -8.182 -3.045 1.00 89.69 176 SER A C 1
ATOM 1363 O O . SER A 1 176 ? -16.874 -9.010 -2.800 1.00 89.69 176 SER A O 1
ATOM 1365 N N . ARG A 1 177 ? -15.156 -8.330 -4.074 1.00 85.94 177 ARG A N 1
ATOM 1366 C CA . ARG A 1 177 ? -15.218 -9.427 -5.050 1.00 85.94 177 ARG A CA 1
ATOM 1367 C C . ARG A 1 177 ? -14.004 -10.341 -4.954 1.00 85.94 177 ARG A C 1
ATOM 1369 O O . ARG A 1 177 ? -12.934 -9.940 -4.509 1.00 85.94 177 ARG A O 1
ATOM 1376 N N . CYS A 1 178 ? -14.152 -11.573 -5.432 1.00 81.12 178 CYS A N 1
ATOM 1377 C CA . CYS A 1 178 ? -13.034 -12.502 -5.543 1.00 81.12 178 CYS A CA 1
ATOM 1378 C C . CYS A 1 178 ? -11.893 -11.904 -6.385 1.00 81.12 178 CYS A C 1
ATOM 1380 O O . CYS A 1 178 ? -12.119 -11.233 -7.395 1.00 81.12 178 CYS A O 1
ATOM 1382 N N . LEU A 1 179 ? -10.651 -12.164 -5.973 1.00 82.88 179 LEU A N 1
ATOM 1383 C CA . LEU A 1 179 ? -9.473 -11.802 -6.758 1.00 82.88 179 LEU A CA 1
ATOM 1384 C C . LEU A 1 179 ? -9.426 -12.626 -8.053 1.00 82.88 179 LEU A C 1
ATOM 1386 O O . LEU A 1 179 ? -9.924 -13.752 -8.105 1.00 82.88 179 LEU A O 1
ATOM 1390 N N . SER A 1 180 ? -8.785 -12.087 -9.095 1.00 83.06 180 SER A N 1
ATOM 1391 C CA . SER A 1 180 ? -8.566 -12.843 -10.332 1.00 83.06 180 SER A CA 1
ATOM 1392 C C . SER A 1 180 ? -7.759 -14.114 -10.062 1.00 83.06 180 SER A C 1
ATOM 1394 O O . SER A 1 180 ? -6.906 -14.132 -9.172 1.00 83.06 180 SER A O 1
ATOM 1396 N N . GLY A 1 181 ? -7.986 -15.160 -10.863 1.00 79.69 181 GLY A N 1
ATOM 1397 C CA . GLY A 1 181 ? -7.316 -16.455 -10.702 1.00 79.69 181 GLY A CA 1
ATOM 1398 C C . GLY A 1 181 ? -5.795 -16.329 -10.578 1.00 79.69 181 GLY A C 1
ATOM 1399 O O . GLY A 1 181 ? -5.213 -16.902 -9.666 1.00 79.69 181 GLY A O 1
ATOM 1400 N N . SER A 1 182 ? -5.156 -15.486 -11.396 1.00 82.50 182 SER A N 1
ATOM 1401 C CA . SER A 1 182 ? -3.708 -15.239 -11.333 1.00 82.50 182 SER A CA 1
ATOM 1402 C C . SER A 1 182 ? -3.259 -14.580 -10.023 1.00 82.50 182 SER A C 1
ATOM 1404 O O . SER A 1 182 ? -2.224 -14.953 -9.472 1.00 82.50 182 SER A O 1
ATOM 1406 N N . LYS A 1 183 ? -4.029 -13.613 -9.498 1.00 80.88 183 LYS A N 1
ATOM 1407 C CA . LYS A 1 183 ? -3.736 -12.967 -8.208 1.00 80.88 183 LYS A CA 1
ATOM 1408 C C . LYS A 1 183 ? -3.905 -13.972 -7.071 1.00 80.88 183 LYS A C 1
ATOM 1410 O O . LYS A 1 183 ? -2.999 -14.110 -6.259 1.00 80.88 183 LYS A O 1
ATOM 1415 N N . THR A 1 184 ? -5.008 -14.717 -7.055 1.00 79.88 184 THR A N 1
ATOM 1416 C CA . THR A 1 184 ? -5.274 -15.765 -6.058 1.00 79.88 184 THR A CA 1
ATOM 1417 C C . THR A 1 184 ? -4.214 -16.863 -6.097 1.00 79.88 184 THR A C 1
ATOM 1419 O O . THR A 1 184 ? -3.680 -17.232 -5.058 1.00 79.88 184 THR A O 1
ATOM 1422 N N . HIS A 1 185 ? -3.841 -17.334 -7.287 1.00 79.25 185 HIS A N 1
ATOM 1423 C CA . HIS A 1 185 ? -2.792 -18.333 -7.465 1.00 79.25 185 HIS A CA 1
ATOM 1424 C C . HIS A 1 185 ? -1.448 -17.828 -6.933 1.00 79.25 185 HIS A C 1
ATOM 1426 O O . HIS A 1 185 ? -0.810 -18.515 -6.147 1.00 79.25 185 HIS A O 1
ATOM 1432 N N . LYS A 1 186 ? -1.054 -16.588 -7.255 1.00 79.31 186 LYS A N 1
ATOM 1433 C CA . LYS A 1 186 ? 0.159 -15.976 -6.692 1.00 79.31 186 LYS A CA 1
ATOM 1434 C C . LYS A 1 186 ? 0.125 -15.950 -5.160 1.00 79.31 186 LYS A C 1
ATOM 1436 O O . LYS A 1 186 ? 1.129 -16.250 -4.526 1.00 79.31 186 LYS A O 1
ATOM 1441 N N . MET A 1 187 ? -1.025 -15.640 -4.566 1.00 75.56 187 MET A N 1
ATOM 1442 C CA . MET A 1 187 ? -1.196 -15.633 -3.111 1.00 75.56 187 MET A CA 1
ATOM 1443 C C . MET A 1 187 ? -1.077 -17.022 -2.471 1.00 75.56 187 MET A C 1
ATOM 1445 O O . MET A 1 187 ? -0.522 -17.124 -1.379 1.00 75.56 187 MET A O 1
ATOM 1449 N N . LEU A 1 188 ? -1.595 -18.062 -3.131 1.00 74.75 188 LEU A N 1
ATOM 1450 C CA . LEU A 1 188 ? -1.575 -19.448 -2.649 1.00 74.75 188 LEU A CA 1
ATOM 1451 C C . LEU A 1 188 ? -0.212 -20.129 -2.856 1.00 74.75 188 LEU A C 1
ATOM 1453 O O . LEU A 1 188 ? 0.213 -20.905 -2.007 1.00 74.75 188 LEU A O 1
ATOM 1457 N N . THR A 1 189 ? 0.463 -19.839 -3.971 1.00 74.88 189 THR A N 1
ATOM 1458 C CA . THR A 1 189 ? 1.751 -20.445 -4.349 1.00 74.88 189 THR A CA 1
ATOM 1459 C C . THR A 1 189 ? 2.931 -19.786 -3.632 1.00 74.88 189 THR A C 1
ATOM 1461 O O . THR A 1 189 ? 3.951 -20.427 -3.380 1.00 74.88 189 THR A O 1
ATOM 1464 N N . MET A 1 190 ? 2.824 -18.503 -3.272 1.00 66.69 190 MET A N 1
ATOM 1465 C CA . MET A 1 190 ? 3.816 -17.867 -2.406 1.00 66.69 190 MET A CA 1
ATOM 1466 C C . MET A 1 190 ? 3.747 -18.485 -0.998 1.00 66.69 190 MET A C 1
ATOM 1468 O O . MET A 1 190 ? 2.653 -18.680 -0.471 1.00 66.69 190 MET A O 1
ATOM 1472 N N . LYS A 1 191 ? 4.919 -18.771 -0.392 1.00 62.62 191 LYS A N 1
ATOM 1473 C CA . LYS A 1 191 ? 5.103 -19.194 1.023 1.00 62.62 191 LYS A CA 1
ATOM 1474 C C . LYS A 1 191 ? 4.009 -18.605 1.913 1.00 62.62 191 LYS A C 1
ATOM 1476 O O . LYS A 1 191 ? 3.792 -17.404 1.757 1.00 62.62 191 LYS A O 1
ATOM 1481 N N . PRO A 1 192 ? 3.419 -19.382 2.853 1.00 57.91 192 PRO A N 1
ATOM 1482 C CA . PRO A 1 192 ? 2.121 -19.123 3.487 1.00 57.91 192 PRO A CA 1
ATOM 1483 C C . PRO A 1 192 ? 1.908 -17.630 3.680 1.00 57.91 192 PRO A C 1
ATOM 1485 O O . PRO A 1 192 ? 2.428 -17.014 4.616 1.00 57.91 192 PRO A O 1
ATOM 1488 N N . SER A 1 193 ? 1.259 -17.039 2.677 1.00 59.25 193 SER A N 1
ATOM 1489 C CA . SER A 1 193 ? 1.329 -15.604 2.493 1.00 59.25 193 SER A CA 1
ATOM 1490 C C . SER A 1 193 ? 0.569 -14.974 3.649 1.00 59.25 193 SER A C 1
ATOM 1492 O O . SER A 1 193 ? -0.596 -15.290 3.893 1.00 59.25 193 SER A O 1
ATOM 1494 N N . LYS A 1 194 ? 1.244 -14.116 4.421 1.00 72.06 194 LYS A N 1
ATOM 1495 C CA . LYS A 1 194 ? 0.664 -13.472 5.613 1.00 72.06 194 LYS A CA 1
ATOM 1496 C C . LYS A 1 194 ? -0.528 -12.571 5.271 1.00 72.06 194 LYS A C 1
ATOM 1498 O O . LYS A 1 194 ? -1.219 -12.117 6.178 1.00 72.06 194 LYS A O 1
ATOM 1503 N N . VAL A 1 195 ? -0.753 -12.312 3.985 1.00 85.81 195 VAL A N 1
ATOM 1504 C CA . VAL A 1 195 ? -1.757 -11.380 3.494 1.00 85.81 195 VAL A CA 1
ATOM 1505 C C . VAL A 1 195 ? -3.155 -11.980 3.605 1.00 85.81 195 VAL A C 1
ATOM 1507 O O . VAL A 1 195 ? -3.426 -13.072 3.102 1.00 85.81 195 VAL A O 1
ATOM 1510 N N . LYS A 1 196 ? -4.058 -11.246 4.248 1.00 88.88 196 LYS A N 1
ATOM 1511 C CA . LYS A 1 196 ? -5.462 -11.626 4.423 1.00 88.88 196 LYS A CA 1
ATOM 1512 C C . LYS A 1 196 ? -6.317 -10.905 3.390 1.00 88.88 196 LYS A C 1
ATOM 1514 O O . LYS A 1 196 ? -6.184 -9.697 3.225 1.00 88.88 196 LYS A O 1
ATOM 1519 N N . VAL A 1 197 ? -7.179 -11.632 2.685 1.00 90.44 197 VAL A N 1
ATOM 1520 C CA . VAL A 1 197 ? -8.130 -11.031 1.739 1.00 90.44 197 VAL A CA 1
ATOM 1521 C C . VAL A 1 197 ? -9.457 -10.862 2.456 1.00 90.44 197 VAL A C 1
ATOM 1523 O O . VAL A 1 197 ? -10.101 -11.862 2.761 1.00 90.44 197 VAL A O 1
ATOM 1526 N N . VAL A 1 198 ? -9.838 -9.622 2.746 1.00 92.31 198 VAL A N 1
ATOM 1527 C CA . VAL A 1 198 ? -10.976 -9.284 3.610 1.00 92.31 198 VAL A CA 1
ATOM 1528 C C . VAL A 1 198 ? -11.982 -8.387 2.898 1.00 92.31 198 VAL A C 1
ATOM 1530 O O . VAL A 1 198 ? -11.630 -7.607 2.009 1.00 92.31 198 VAL A O 1
ATOM 1533 N N . LYS A 1 199 ? -13.242 -8.484 3.324 1.00 93.38 199 LYS A N 1
ATOM 1534 C CA . LYS A 1 199 ? -14.302 -7.545 2.946 1.00 93.38 199 LYS A CA 1
ATOM 1535 C C . LYS A 1 199 ? -14.094 -6.163 3.584 1.00 93.38 199 LYS A C 1
ATOM 1537 O O . LYS A 1 199 ? -13.509 -6.087 4.665 1.00 93.38 199 LYS A O 1
ATOM 1542 N N . PRO A 1 200 ? -14.597 -5.080 2.962 1.00 93.62 200 PRO A N 1
ATOM 1543 C CA . PRO A 1 200 ? -14.556 -3.737 3.549 1.00 93.62 200 PRO A CA 1
ATOM 1544 C C . PRO A 1 200 ? -15.259 -3.646 4.908 1.00 93.62 200 PRO A C 1
ATOM 1546 O O . PRO A 1 200 ? -14.789 -2.919 5.779 1.00 93.62 200 PRO A O 1
ATOM 1549 N N . ASP A 1 201 ? -16.299 -4.451 5.127 1.00 94.12 201 ASP A N 1
ATOM 1550 C CA . ASP A 1 201 ? -17.065 -4.507 6.380 1.00 94.12 201 ASP A CA 1
ATOM 1551 C C . ASP A 1 201 ? -16.174 -4.780 7.603 1.00 94.12 201 ASP A C 1
ATOM 1553 O O . ASP A 1 201 ? -16.416 -4.258 8.685 1.00 94.12 201 ASP A O 1
ATOM 1557 N N . TRP A 1 202 ? -15.070 -5.517 7.424 1.00 94.81 202 TRP A N 1
ATOM 1558 C CA . TRP A 1 202 ? -14.093 -5.764 8.487 1.00 94.81 202 TRP A CA 1
ATOM 1559 C C . TRP A 1 202 ? -13.476 -4.474 9.045 1.00 94.81 202 TRP A C 1
ATOM 1561 O O . TRP A 1 202 ? -13.225 -4.378 10.249 1.00 94.81 202 TRP A O 1
ATOM 1571 N N . VAL A 1 203 ? -13.211 -3.489 8.180 1.00 94.25 203 VAL A N 1
ATOM 1572 C CA . VAL A 1 203 ? -12.629 -2.199 8.579 1.00 94.25 203 VAL A CA 1
ATOM 1573 C C . VAL A 1 203 ? -13.642 -1.418 9.406 1.00 94.25 203 VAL A C 1
ATOM 1575 O O . VAL A 1 203 ? -13.314 -0.965 10.504 1.00 94.25 203 VAL A O 1
ATOM 1578 N N . PHE A 1 204 ? -14.875 -1.317 8.911 1.00 93.94 204 PHE A N 1
ATOM 1579 C CA . PHE A 1 204 ? -15.955 -0.609 9.594 1.00 93.94 204 PHE A CA 1
ATOM 1580 C C . PHE A 1 204 ? -16.294 -1.241 10.939 1.00 93.94 204 PHE A C 1
ATOM 1582 O O . PHE A 1 204 ? -16.314 -0.541 11.949 1.00 93.94 204 PHE A O 1
ATOM 1589 N N . ASP A 1 205 ? -16.448 -2.563 10.986 1.00 94.75 205 ASP A N 1
ATOM 1590 C CA . ASP A 1 205 ? -16.733 -3.286 12.225 1.00 94.75 205 ASP A CA 1
ATOM 1591 C C . ASP A 1 205 ? -15.591 -3.163 13.238 1.00 94.75 205 ASP A C 1
ATOM 1593 O O . ASP A 1 205 ? -15.832 -3.090 14.445 1.00 94.75 205 ASP A O 1
ATOM 1597 N N . SER A 1 206 ? -14.339 -3.130 12.767 1.00 94.62 206 SER A N 1
ATOM 1598 C CA . SER A 1 206 ? -13.182 -2.918 13.641 1.00 94.62 206 SER A CA 1
ATOM 1599 C C . SER A 1 206 ? -13.211 -1.540 14.287 1.00 94.62 206 SER A C 1
ATOM 1601 O O . SER A 1 206 ? -12.967 -1.430 15.489 1.00 94.62 206 SER A O 1
ATOM 1603 N N . LEU A 1 207 ? -13.550 -0.505 13.521 1.00 92.00 207 LEU A N 1
ATOM 1604 C CA . LEU A 1 207 ? -13.645 0.860 14.031 1.00 92.00 207 LEU A CA 1
ATOM 1605 C C . LEU A 1 207 ? -14.852 1.054 14.945 1.00 92.00 207 LEU A C 1
ATOM 1607 O O . LEU A 1 207 ? -14.690 1.613 16.026 1.00 92.00 207 LEU A O 1
ATOM 1611 N N . ALA A 1 208 ? -16.017 0.527 14.566 1.00 92.94 208 ALA A N 1
ATOM 1612 C CA . ALA A 1 208 ? -17.239 0.606 15.364 1.00 92.94 208 ALA A CA 1
ATOM 1613 C C . ALA A 1 208 ? -17.073 -0.057 16.739 1.00 92.94 208 ALA A C 1
ATOM 1615 O O . ALA A 1 208 ? -17.532 0.469 17.749 1.00 92.94 208 ALA A O 1
ATOM 1616 N N . LYS A 1 209 ? -16.372 -1.196 16.797 1.00 92.94 209 LYS A N 1
ATOM 1617 C CA . LYS A 1 209 ? -16.092 -1.914 18.051 1.00 92.94 209 LYS A CA 1
ATOM 1618 C C . LYS A 1 209 ? -14.846 -1.402 18.782 1.00 92.94 209 LYS A C 1
ATOM 1620 O O . LYS A 1 209 ? -14.519 -1.931 19.842 1.00 92.94 209 LYS A O 1
ATOM 1625 N N . GLY A 1 210 ? -14.109 -0.448 18.207 1.00 91.88 210 GLY A N 1
ATOM 1626 C CA . GLY A 1 210 ? -12.857 0.067 18.771 1.00 91.88 210 GLY A CA 1
ATOM 1627 C C . GLY A 1 210 ? -11.747 -0.984 18.914 1.00 91.88 210 GLY A C 1
ATOM 1628 O O . GLY A 1 210 ? -10.818 -0.805 19.699 1.00 91.88 210 GLY A O 1
ATOM 1629 N N . LYS A 1 211 ? -11.834 -2.112 18.197 1.00 92.69 211 LYS A N 1
ATOM 1630 C CA . LYS A 1 211 ? -10.863 -3.212 18.271 1.00 92.69 211 LYS A CA 1
ATOM 1631 C C . LYS A 1 211 ? -10.803 -3.966 16.952 1.00 92.69 211 LYS A C 1
ATOM 1633 O O . LYS A 1 211 ? -11.839 -4.306 16.380 1.00 92.69 211 LYS A O 1
ATOM 1638 N N . ARG A 1 212 ? -9.585 -4.320 16.526 1.00 92.94 212 ARG A N 1
ATOM 1639 C CA . ARG A 1 212 ? -9.348 -5.125 15.322 1.00 92.94 212 ARG A CA 1
ATOM 1640 C C . ARG A 1 212 ? -10.110 -6.450 15.394 1.00 92.94 212 ARG A C 1
ATOM 1642 O O . ARG A 1 212 ? -9.861 -7.265 16.286 1.00 92.94 212 ARG A O 1
ATOM 1649 N N . GLN A 1 213 ? -11.031 -6.651 14.456 1.00 94.94 213 GLN A N 1
ATOM 1650 C CA . GLN A 1 213 ? -11.831 -7.871 14.364 1.00 94.94 213 GLN A CA 1
ATOM 1651 C C . GLN A 1 213 ? -11.024 -9.030 13.762 1.00 94.94 213 GLN A C 1
ATOM 1653 O O . GLN A 1 213 ? -10.065 -8.795 13.023 1.00 94.94 213 GLN A O 1
ATOM 1658 N N . PRO A 1 214 ? -11.394 -10.291 14.046 1.00 93.06 214 PRO A N 1
ATOM 1659 C CA . PRO A 1 214 ? -10.764 -11.445 13.414 1.00 93.06 214 PRO A CA 1
ATOM 1660 C C . PRO A 1 214 ? -11.066 -11.485 11.910 1.00 93.06 214 PRO A C 1
ATOM 1662 O O . PRO A 1 214 ? -12.216 -11.409 11.491 1.00 93.06 214 PRO A O 1
ATOM 1665 N N . GLU A 1 215 ? -10.038 -11.678 11.086 1.00 91.81 215 GLU A N 1
ATOM 1666 C CA . GLU A 1 215 ? -10.133 -11.587 9.623 1.00 91.81 215 GLU A CA 1
ATOM 1667 C C . GLU A 1 215 ? -10.848 -12.795 8.996 1.00 91.81 215 GLU A C 1
ATOM 1669 O O . GLU A 1 215 ? -11.397 -12.698 7.900 1.00 91.81 215 GLU A O 1
ATOM 1674 N N . ARG A 1 216 ? -10.857 -13.949 9.683 1.00 88.56 216 ARG A N 1
ATOM 1675 C CA . ARG A 1 216 ? -11.400 -15.219 9.163 1.00 88.56 216 ARG A CA 1
ATOM 1676 C C . ARG A 1 2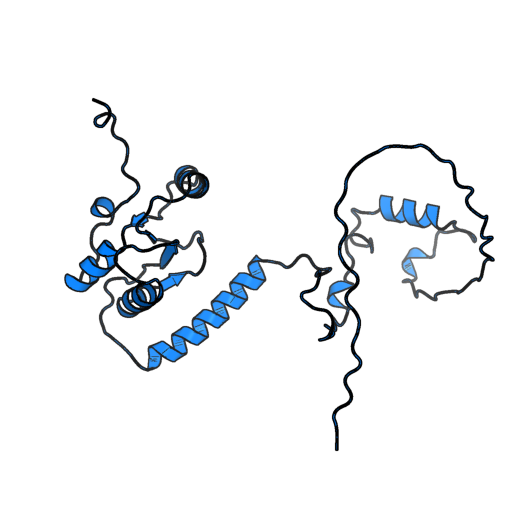16 ? -12.879 -15.112 8.784 1.00 88.56 216 ARG A C 1
ATOM 1678 O O . ARG A 1 216 ? -13.254 -15.630 7.737 1.00 88.56 216 ARG A O 1
ATOM 1685 N N . SER A 1 217 ? -13.686 -14.423 9.591 1.00 89.31 217 SER A N 1
ATOM 1686 C CA . SER A 1 217 ? -15.128 -14.251 9.350 1.00 89.31 217 SER A CA 1
ATOM 1687 C C . SER A 1 217 ? -15.435 -13.355 8.147 1.00 89.31 217 SER A C 1
ATOM 1689 O O . SER A 1 217 ? -16.521 -13.431 7.584 1.00 89.31 217 SER A O 1
ATOM 1691 N N . TYR A 1 218 ? -14.464 -12.543 7.726 1.00 90.56 218 TYR A N 1
ATOM 1692 C CA . TYR A 1 218 ? -14.585 -11.594 6.619 1.00 90.56 218 TYR A CA 1
ATOM 1693 C C . TYR A 1 218 ? -13.756 -12.018 5.399 1.00 90.56 218 TYR A C 1
ATOM 1695 O O . TYR A 1 218 ? -13.629 -11.251 4.443 1.00 90.56 218 TYR A O 1
ATOM 1703 N N . SER A 1 219 ? -13.172 -13.222 5.430 1.00 88.38 219 SER A N 1
ATOM 1704 C CA . SER A 1 219 ? -12.322 -13.732 4.360 1.00 88.38 219 SER A CA 1
ATOM 1705 C C . SER A 1 219 ? -13.150 -14.121 3.140 1.00 88.38 219 SER A C 1
ATOM 1707 O O . SER A 1 219 ? -14.091 -14.904 3.242 1.00 88.38 219 SER A O 1
ATOM 1709 N N . LEU A 1 220 ? -12.756 -13.631 1.964 1.00 82.19 220 LEU A N 1
ATOM 1710 C CA . LEU A 1 220 ? -13.347 -14.052 0.684 1.00 82.19 220 LEU A CA 1
ATOM 1711 C C . LEU A 1 220 ? -12.761 -15.368 0.169 1.00 82.19 220 LEU A C 1
ATOM 1713 O O . LEU A 1 220 ? -13.365 -16.057 -0.650 1.00 82.19 220 LEU A O 1
ATOM 1717 N N . LEU A 1 221 ? -11.577 -15.730 0.660 1.00 75.50 221 LEU A N 1
ATOM 1718 C CA . LEU A 1 221 ? -10.971 -17.024 0.395 1.00 75.50 221 LEU A CA 1
ATOM 1719 C C . LEU A 1 221 ? -11.575 -18.020 1.388 1.00 75.50 221 LEU A C 1
ATOM 1721 O O . LEU A 1 221 ? -11.045 -18.222 2.483 1.00 75.50 221 LEU A O 1
ATOM 1725 N N . ARG A 1 222 ? -12.726 -18.598 1.032 1.00 65.50 222 ARG A N 1
ATOM 1726 C CA . ARG A 1 222 ? -13.290 -19.743 1.752 1.00 65.50 222 ARG A CA 1
ATOM 1727 C C . ARG A 1 222 ? -12.397 -20.943 1.449 1.00 65.50 222 ARG A C 1
ATOM 1729 O O . ARG A 1 222 ? -12.219 -21.312 0.289 1.00 65.50 222 ARG A O 1
ATOM 1736 N N . SER A 1 223 ? -11.799 -21.531 2.485 1.00 55.31 223 SER A N 1
ATOM 1737 C CA . SER A 1 223 ? -11.184 -22.850 2.346 1.00 55.31 223 SER A CA 1
ATOM 1738 C C . SER A 1 223 ? -12.303 -23.798 1.957 1.00 55.31 223 SER A C 1
ATOM 1740 O O . SER A 1 223 ? -13.232 -23.988 2.739 1.00 55.31 223 SER A O 1
ATOM 1742 N N . ARG A 1 224 ? -12.245 -24.348 0.747 1.00 54.66 224 ARG A N 1
ATOM 1743 C CA . ARG A 1 224 ? -13.178 -25.379 0.307 1.00 54.66 224 ARG A CA 1
ATOM 1744 C C . ARG A 1 224 ? -12.867 -26.631 1.128 1.00 54.66 224 ARG A C 1
ATOM 1746 O O . ARG A 1 224 ? -12.020 -27.429 0.741 1.00 54.66 224 ARG A O 1
ATOM 1753 N N . SER A 1 225 ? -13.462 -26.756 2.313 1.00 47.47 225 SER A N 1
ATOM 1754 C CA . SER A 1 225 ? -13.586 -28.064 2.945 1.00 47.47 225 SER A CA 1
ATOM 1755 C C . SER A 1 225 ? -14.502 -28.900 2.058 1.00 47.47 225 SER A C 1
ATOM 1757 O O . SER A 1 225 ? -15.435 -28.385 1.441 1.00 47.47 225 SER A O 1
ATOM 1759 N N . THR A 1 226 ? -14.212 -30.190 1.969 1.00 53.22 226 THR A N 1
ATOM 1760 C CA . THR A 1 226 ? -14.889 -31.191 1.128 1.00 53.22 226 THR A CA 1
ATOM 1761 C C . THR A 1 226 ? -16.399 -31.333 1.381 1.00 53.22 226 THR A C 1
ATOM 1763 O O . THR A 1 226 ? -17.057 -32.108 0.701 1.00 53.22 226 THR A O 1
ATOM 1766 N N . SER A 1 227 ? -16.953 -30.578 2.329 1.00 56.84 227 SER A N 1
ATOM 1767 C CA . SER A 1 227 ? -18.353 -30.578 2.756 1.00 56.84 227 SER A CA 1
ATOM 1768 C C . SER A 1 227 ? -19.309 -29.804 1.833 1.00 56.84 227 SER A C 1
ATOM 1770 O O . SER A 1 227 ? -20.497 -30.077 1.866 1.00 56.84 227 SER A O 1
ATOM 1772 N N . ASP A 1 228 ? -18.822 -28.861 1.012 1.00 51.69 228 ASP A N 1
ATOM 1773 C CA . ASP A 1 228 ? -19.660 -28.009 0.130 1.00 51.69 228 ASP A CA 1
ATOM 1774 C C . ASP A 1 228 ? -19.932 -28.650 -1.262 1.00 51.69 228 ASP A C 1
ATOM 1776 O O . ASP A 1 228 ? -20.121 -27.944 -2.253 1.00 51.69 228 ASP A O 1
ATOM 1780 N N . LEU A 1 229 ? -19.859 -29.982 -1.384 1.00 43.78 229 LEU A N 1
ATOM 1781 C CA . LEU A 1 229 ? -20.010 -30.720 -2.654 1.00 43.78 229 LEU A CA 1
ATOM 1782 C C . LEU A 1 229 ? -21.144 -31.762 -2.657 1.00 43.78 229 LEU A C 1
ATOM 1784 O O . LEU A 1 229 ? -21.148 -32.636 -3.522 1.00 43.78 229 LEU A O 1
ATOM 1788 N N . TYR A 1 230 ? -22.097 -31.661 -1.732 1.00 37.09 230 TYR A N 1
ATOM 1789 C CA . TYR A 1 230 ? -23.311 -32.480 -1.720 1.00 37.09 230 TYR A CA 1
ATOM 1790 C C . TYR A 1 230 ? -24.562 -31.610 -1.747 1.00 37.09 230 TYR A C 1
ATOM 1792 O O . TYR A 1 230 ? -24.543 -30.550 -1.081 1.00 37.09 230 TYR A O 1
#

Radius of gyration: 31.28 Å; chains: 1; bounding box: 74×75×79 Å

Foldseek 3Di:
DDDDDDDDDDDDDDDDDDDDDDDDDDDDDDDDDDDDDDDPPPDPCPPVPDDDDDDDPVNVVVVLVVCLVPCPRCVNNPPCVVVDDDDDDPPDPPDDDPDPPPVVVVLVVVVVVVVVVVVVVCVVDDQPQQQCALAEEEEDDDADPDDPVVLCVLCVSNNHHYDDDDDLSHQEYEDPDDDPPVVVCVCVVPDVRNYFYFYSVQSVVSVVVSHRDDRVVGGPPDPPDVVVPD